Protein AF-A0A350CIM2-F1 (afdb_monomer_lite)

Structure (mmCIF, N/CA/C/O backbone):
data_AF-A0A350CIM2-F1
#
_entry.id   AF-A0A350CIM2-F1
#
loop_
_atom_site.group_PDB
_atom_site.id
_atom_site.type_symbol
_atom_site.label_atom_id
_atom_site.label_alt_id
_atom_site.label_comp_id
_atom_site.label_asym_id
_atom_site.label_entity_id
_atom_site.label_seq_id
_atom_site.pdbx_PDB_ins_code
_atom_site.Cartn_x
_atom_site.Cartn_y
_atom_site.Cartn_z
_atom_site.occupancy
_atom_site.B_iso_or_equiv
_atom_site.auth_seq_id
_atom_site.auth_comp_id
_atom_site.auth_asym_id
_atom_site.auth_atom_id
_atom_site.pdbx_PDB_model_num
ATOM 1 N N . ASN A 1 1 ? -3.243 11.860 -2.624 1.00 47.25 1 ASN A N 1
ATOM 2 C CA . ASN A 1 1 ? -4.183 10.920 -3.269 1.00 47.25 1 ASN A CA 1
ATOM 3 C C . ASN A 1 1 ? -3.840 9.522 -2.804 1.00 47.25 1 ASN A C 1
ATOM 5 O O . ASN A 1 1 ? -2.720 9.091 -3.043 1.00 47.25 1 ASN A O 1
ATOM 9 N N . ALA A 1 2 ? -4.733 8.877 -2.055 1.00 54.59 2 ALA A N 1
ATOM 10 C CA . ALA A 1 2 ? -4.557 7.484 -1.662 1.00 54.59 2 ALA A CA 1
ATOM 11 C C . ALA A 1 2 ? -4.937 6.586 -2.846 1.00 54.59 2 ALA A C 1
ATOM 13 O O . ALA A 1 2 ? -5.919 6.840 -3.541 1.00 54.59 2 ALA A O 1
ATOM 14 N N . GLU A 1 3 ? -4.138 5.560 -3.100 1.00 65.12 3 GLU A N 1
ATOM 15 C CA . GLU A 1 3 ? -4.350 4.636 -4.206 1.00 65.12 3 GLU A CA 1
ATOM 16 C C . GLU A 1 3 ? -4.912 3.325 -3.651 1.00 65.12 3 GLU A C 1
ATOM 18 O O . GLU A 1 3 ? -4.326 2.743 -2.738 1.00 65.12 3 GLU A O 1
ATOM 23 N N . ALA A 1 4 ? -6.065 2.868 -4.154 1.00 71.31 4 ALA A N 1
ATOM 24 C CA . ALA A 1 4 ? -6.573 1.556 -3.757 1.00 71.31 4 ALA A CA 1
ATOM 25 C C . ALA A 1 4 ? -5.831 0.457 -4.512 1.00 71.31 4 ALA A C 1
ATOM 27 O O . ALA A 1 4 ? -5.666 0.526 -5.732 1.00 71.31 4 ALA A O 1
ATOM 28 N N . VAL A 1 5 ? -5.454 -0.581 -3.773 1.00 82.38 5 VAL A N 1
ATOM 29 C CA . VAL A 1 5 ? -4.787 -1.766 -4.301 1.00 82.38 5 VAL A CA 1
ATOM 30 C C . VAL A 1 5 ? -5.610 -2.986 -3.924 1.00 82.38 5 VAL A C 1
ATOM 32 O O . VAL A 1 5 ? -5.948 -3.175 -2.759 1.00 82.38 5 VAL A O 1
ATOM 35 N N . THR A 1 6 ? -5.932 -3.823 -4.906 1.00 85.12 6 THR A N 1
ATOM 36 C CA . THR A 1 6 ? -6.565 -5.126 -4.673 1.00 85.12 6 THR A CA 1
ATOM 37 C C . THR A 1 6 ? -5.507 -6.214 -4.753 1.00 85.12 6 THR A C 1
ATOM 39 O O . THR A 1 6 ? -4.850 -6.356 -5.783 1.00 85.12 6 THR A O 1
ATOM 42 N N . GLY A 1 7 ? -5.343 -6.980 -3.675 1.00 88.19 7 GLY A N 1
ATOM 43 C CA . GLY A 1 7 ? -4.490 -8.166 -3.648 1.00 88.19 7 GLY A CA 1
ATOM 44 C C . GLY A 1 7 ? -5.285 -9.433 -3.953 1.00 88.19 7 GLY A C 1
ATOM 45 O O . GLY A 1 7 ? -6.367 -9.639 -3.409 1.00 88.19 7 GLY A O 1
ATOM 46 N N . THR A 1 8 ? -4.768 -10.298 -4.820 1.00 92.00 8 THR A N 1
ATOM 47 C CA . THR A 1 8 ? -5.390 -11.586 -5.150 1.00 92.00 8 THR A CA 1
ATOM 48 C C . THR A 1 8 ? -4.329 -12.665 -5.281 1.00 92.00 8 THR A C 1
ATOM 50 O O . THR A 1 8 ? -3.352 -12.497 -6.012 1.00 92.00 8 THR A O 1
ATOM 53 N N . TRP A 1 9 ? -4.543 -13.791 -4.606 1.00 92.44 9 TRP A N 1
ATOM 54 C CA . TRP A 1 9 ? -3.762 -15.000 -4.839 1.00 92.44 9 TRP A CA 1
ATOM 55 C C . TRP A 1 9 ? -4.205 -15.668 -6.142 1.00 92.44 9 TRP A C 1
ATOM 57 O O . TRP A 1 9 ? -5.395 -15.883 -6.367 1.00 92.44 9 TRP A O 1
ATOM 67 N N . GLN A 1 10 ? -3.247 -15.988 -7.005 1.00 94.06 10 GLN A N 1
ATOM 68 C CA . GLN A 1 10 ? -3.449 -16.763 -8.224 1.00 94.06 10 GLN A CA 1
ATOM 69 C C . GLN A 1 10 ? -2.625 -18.039 -8.133 1.00 94.06 10 GLN A C 1
ATOM 71 O O . GLN A 1 10 ? -1.406 -17.975 -8.012 1.00 94.06 10 GLN A O 1
ATOM 76 N N . PHE A 1 11 ? -3.293 -19.183 -8.225 1.00 92.44 11 PHE A N 1
ATOM 77 C CA . PHE A 1 11 ? -2.657 -20.494 -8.251 1.00 92.44 11 PHE A CA 1
ATOM 78 C C . PHE A 1 11 ? -2.866 -21.107 -9.634 1.00 92.44 11 PHE A C 1
ATOM 80 O O . PHE A 1 11 ? -3.984 -21.102 -10.154 1.00 92.44 11 PHE A O 1
ATOM 87 N N . ARG A 1 12 ? -1.784 -21.582 -10.241 1.00 87.19 12 ARG A N 1
ATOM 88 C CA . ARG A 1 12 ? -1.744 -22.302 -11.515 1.00 87.19 12 ARG A CA 1
ATOM 89 C C . ARG A 1 12 ? -0.987 -23.606 -11.301 1.00 87.19 12 ARG A C 1
ATOM 91 O O . ARG A 1 12 ? -0.252 -23.740 -10.328 1.00 87.19 12 ARG A O 1
ATOM 98 N N . ASP A 1 13 ? -1.106 -24.531 -12.247 1.00 83.69 13 ASP A N 1
ATOM 99 C CA . ASP A 1 13 ? -0.406 -25.820 -12.168 1.00 83.69 13 ASP A CA 1
ATOM 100 C C . ASP A 1 13 ? 1.123 -25.657 -12.087 1.00 83.69 13 ASP A C 1
ATOM 102 O O . ASP A 1 13 ? 1.810 -26.488 -11.501 1.00 83.69 13 ASP A O 1
ATOM 106 N N . SER A 1 14 ? 1.655 -24.572 -12.662 1.00 81.12 14 SER A N 1
ATOM 107 C CA . SER A 1 14 ? 3.091 -24.291 -12.744 1.00 81.12 14 SER A CA 1
ATOM 108 C C . SER A 1 14 ? 3.609 -23.278 -11.721 1.00 81.12 14 SER A C 1
ATOM 110 O O . SER A 1 14 ? 4.821 -23.193 -11.537 1.00 81.12 14 SER A O 1
ATOM 112 N N . ASP A 1 15 ? 2.744 -22.457 -11.113 1.00 86.75 15 ASP A N 1
ATOM 113 C CA . ASP A 1 15 ? 3.165 -21.427 -10.161 1.00 86.75 15 ASP A CA 1
ATOM 114 C C . ASP A 1 15 ? 2.052 -20.916 -9.230 1.00 86.75 15 ASP A C 1
ATOM 116 O O . ASP A 1 15 ? 0.854 -21.073 -9.459 1.00 86.75 15 ASP A O 1
ATOM 120 N N . ALA A 1 16 ? 2.478 -20.267 -8.146 1.00 91.44 16 ALA A N 1
ATOM 121 C CA . ALA A 1 16 ? 1.622 -19.492 -7.259 1.00 91.44 16 ALA A CA 1
ATOM 122 C C . ALA A 1 16 ? 2.093 -18.037 -7.263 1.00 91.44 16 ALA A C 1
ATOM 124 O O . ALA A 1 16 ? 3.291 -17.770 -7.180 1.00 91.44 16 ALA A O 1
ATOM 125 N N . ALA A 1 17 ? 1.167 -17.086 -7.338 1.00 93.50 17 ALA A N 1
ATOM 126 C CA . ALA A 1 17 ? 1.493 -15.669 -7.362 1.00 93.50 17 ALA A CA 1
ATOM 127 C C . ALA A 1 17 ? 0.551 -14.837 -6.489 1.00 93.50 17 ALA A C 1
ATOM 129 O O . ALA A 1 17 ? -0.662 -15.041 -6.491 1.00 93.50 17 ALA A O 1
ATOM 130 N N . LEU A 1 18 ? 1.108 -13.835 -5.812 1.00 92.00 18 LEU A N 1
ATOM 131 C CA . LEU A 1 18 ? 0.347 -12.716 -5.272 1.00 92.00 18 LEU A CA 1
ATOM 132 C C . LEU A 1 18 ? 0.307 -11.608 -6.328 1.00 92.00 18 LEU A C 1
ATOM 134 O O . LEU A 1 18 ? 1.346 -11.106 -6.761 1.00 92.00 18 LEU A O 1
ATOM 138 N N . VAL A 1 19 ? -0.897 -11.226 -6.746 1.00 93.31 19 VAL A N 1
ATOM 139 C CA . VAL A 1 19 ? -1.119 -10.164 -7.731 1.00 93.31 19 VAL A CA 1
ATOM 140 C C . VAL A 1 19 ? -1.750 -8.967 -7.044 1.00 93.31 19 VAL A C 1
ATOM 142 O O . VAL A 1 19 ? -2.847 -9.067 -6.500 1.00 93.31 19 VAL A O 1
ATOM 145 N N . LEU A 1 20 ? -1.064 -7.831 -7.093 1.00 91.19 20 LEU A N 1
ATOM 146 C CA . LEU A 1 20 ? -1.548 -6.546 -6.608 1.00 91.19 20 LEU A CA 1
ATOM 147 C C . LEU A 1 20 ? -1.971 -5.708 -7.811 1.00 91.19 20 LEU A C 1
ATOM 149 O O . LEU A 1 20 ? -1.135 -5.399 -8.658 1.00 91.19 20 LEU A O 1
ATOM 153 N N . LYS A 1 21 ? -3.252 -5.355 -7.904 1.00 91.19 21 LYS A N 1
ATOM 154 C CA . LYS A 1 21 ? -3.796 -4.494 -8.962 1.00 91.19 21 LYS A CA 1
ATOM 155 C C . LYS A 1 21 ? -4.128 -3.116 -8.418 1.00 91.19 21 LYS A C 1
ATOM 157 O O . LYS A 1 21 ? -4.787 -3.004 -7.386 1.00 91.19 21 LYS A O 1
ATOM 162 N N . PHE A 1 22 ? -3.697 -2.096 -9.141 1.00 87.19 22 PHE A N 1
ATOM 163 C CA . PHE A 1 22 ? -3.895 -0.690 -8.805 1.00 87.19 22 PHE A CA 1
ATOM 164 C C . PHE A 1 22 ? -5.111 -0.131 -9.558 1.00 87.19 22 PHE A C 1
ATOM 166 O O . PHE A 1 22 ? -5.612 -0.763 -10.496 1.00 87.19 22 PHE A O 1
ATOM 173 N N . ARG A 1 23 ? -5.631 1.030 -9.133 1.00 80.94 23 ARG A N 1
ATOM 174 C CA . ARG A 1 23 ? -6.817 1.640 -9.762 1.00 80.94 23 ARG A CA 1
ATOM 175 C C . ARG A 1 23 ? -6.560 1.924 -11.260 1.00 80.94 23 ARG A C 1
ATOM 177 O O . ARG A 1 23 ? -5.448 2.297 -11.638 1.00 80.94 23 ARG A O 1
ATOM 184 N N . PRO A 1 24 ? -7.576 1.793 -12.134 1.00 69.75 24 PRO A N 1
ATOM 185 C CA . PRO A 1 24 ? -7.456 2.205 -13.532 1.00 69.75 24 PRO A CA 1
ATOM 186 C C . PRO A 1 24 ? -6.993 3.666 -13.659 1.00 69.75 24 PRO A C 1
ATOM 188 O O . PRO A 1 24 ? -7.498 4.537 -12.954 1.00 69.75 24 PRO A O 1
ATOM 191 N N . GLY A 1 25 ? -6.040 3.933 -14.558 1.00 66.56 25 GLY A N 1
ATOM 192 C CA . GLY A 1 25 ? -5.442 5.263 -14.756 1.00 66.56 25 GLY A CA 1
ATOM 193 C C . GLY A 1 25 ? -4.169 5.526 -13.942 1.00 66.56 25 GLY A C 1
ATOM 194 O O . GLY A 1 25 ? -3.450 6.481 -14.234 1.00 66.56 25 GLY A O 1
ATOM 195 N N . SER A 1 26 ? -3.837 4.664 -12.979 1.00 77.00 26 SER A N 1
ATOM 196 C CA . SER A 1 26 ? -2.539 4.693 -12.307 1.00 77.00 26 SER A CA 1
ATOM 197 C C . SER A 1 26 ? -1.394 4.390 -13.269 1.00 77.00 26 SER A C 1
ATOM 199 O O . SER A 1 26 ? -1.540 3.594 -14.198 1.00 77.00 26 SER A O 1
ATOM 201 N N . ARG A 1 27 ? -0.229 5.011 -13.038 1.00 78.19 27 ARG A N 1
ATOM 202 C CA . ARG A 1 27 ? 0.987 4.784 -13.844 1.00 78.19 27 ARG A CA 1
ATOM 203 C C . ARG A 1 27 ? 1.472 3.335 -13.750 1.00 78.19 27 ARG A C 1
ATOM 205 O O . ARG A 1 27 ? 1.918 2.785 -14.754 1.00 78.19 27 ARG A O 1
ATOM 212 N N . LEU A 1 28 ? 1.357 2.742 -12.566 1.00 85.94 28 LEU A N 1
ATOM 213 C CA . LEU A 1 28 ? 1.553 1.321 -12.324 1.00 85.94 28 LEU A CA 1
ATOM 214 C C . LEU A 1 28 ? 0.181 0.653 -12.254 1.00 85.94 28 LEU A C 1
ATOM 216 O O . LEU A 1 28 ? -0.666 1.101 -11.491 1.00 85.94 28 LEU A O 1
ATOM 220 N N . GLN A 1 29 ? -0.042 -0.404 -13.030 1.00 90.25 29 GLN A N 1
ATOM 221 C CA . GLN A 1 29 ? -1.327 -1.113 -13.040 1.00 90.25 29 GLN A CA 1
ATOM 222 C C . GLN A 1 29 ? -1.270 -2.409 -12.233 1.00 90.25 29 GLN A C 1
ATOM 224 O O . GLN A 1 29 ? -2.290 -2.841 -11.690 1.00 90.25 29 GLN A O 1
ATOM 229 N N . GLN A 1 30 ? -0.095 -3.039 -12.137 1.00 93.12 30 GLN A N 1
ATOM 230 C CA . GLN A 1 30 ? 0.041 -4.330 -11.470 1.00 93.12 30 GLN A CA 1
ATOM 231 C C . GLN A 1 30 ? 1.441 -4.559 -10.895 1.00 93.12 30 GLN A C 1
ATOM 233 O O . GLN A 1 30 ? 2.437 -4.227 -11.533 1.00 93.12 30 GLN A O 1
ATOM 238 N N . ILE A 1 31 ? 1.503 -5.224 -9.739 1.00 93.00 31 ILE A N 1
ATOM 239 C CA . ILE A 1 31 ? 2.682 -5.955 -9.260 1.00 93.00 31 ILE A CA 1
ATOM 240 C C . ILE A 1 31 ? 2.309 -7.435 -9.216 1.00 93.00 31 ILE A C 1
ATOM 242 O O . ILE A 1 31 ? 1.305 -7.804 -8.606 1.00 93.00 31 ILE A O 1
ATOM 246 N N . ARG A 1 32 ? 3.109 -8.292 -9.844 1.00 94.25 32 ARG A N 1
ATOM 247 C CA . ARG A 1 32 ? 2.996 -9.748 -9.736 1.00 94.25 32 ARG A CA 1
ATOM 248 C C . ARG A 1 32 ? 4.226 -10.280 -9.015 1.00 94.25 32 ARG A C 1
ATOM 250 O O . ARG A 1 32 ? 5.337 -10.135 -9.512 1.00 94.25 32 ARG A O 1
ATOM 257 N N . ILE A 1 33 ? 4.011 -10.910 -7.864 1.00 92.19 33 ILE A N 1
ATOM 258 C CA . ILE A 1 33 ? 5.043 -11.603 -7.090 1.00 92.19 33 ILE A CA 1
ATOM 259 C C . ILE A 1 33 ? 4.784 -13.092 -7.249 1.00 92.19 33 ILE A C 1
ATOM 261 O O . ILE A 1 33 ? 3.784 -13.597 -6.746 1.00 92.19 33 ILE A O 1
ATOM 265 N N . THR A 1 34 ? 5.657 -13.782 -7.967 1.00 91.81 34 THR A N 1
ATOM 266 C CA . THR A 1 34 ? 5.506 -15.205 -8.271 1.00 91.81 34 THR A CA 1
ATOM 267 C C . THR A 1 34 ? 6.475 -16.010 -7.423 1.00 91.81 34 THR A C 1
ATOM 269 O O . THR A 1 34 ? 7.667 -15.697 -7.361 1.00 91.81 34 THR A O 1
ATOM 272 N N . ALA A 1 35 ? 5.953 -17.041 -6.765 1.00 86.69 35 ALA A N 1
ATOM 273 C CA . ALA A 1 35 ? 6.748 -18.009 -6.038 1.00 86.69 35 ALA A CA 1
ATOM 274 C C . ALA A 1 35 ? 7.720 -18.720 -6.988 1.00 86.69 35 ALA A C 1
ATOM 276 O O . ALA A 1 35 ? 7.433 -18.948 -8.168 1.00 86.69 35 ALA A O 1
ATOM 277 N N . ALA A 1 36 ? 8.881 -19.054 -6.443 1.00 78.44 36 ALA A N 1
ATOM 278 C CA . ALA A 1 36 ? 9.872 -19.878 -7.106 1.00 78.44 36 ALA A CA 1
ATOM 279 C C . ALA A 1 36 ? 9.319 -21.300 -7.293 1.00 78.44 36 ALA A C 1
ATOM 281 O O . ALA A 1 36 ? 8.676 -21.816 -6.375 1.00 78.44 36 ALA A O 1
ATOM 282 N N . ALA A 1 37 ? 9.585 -21.951 -8.430 1.00 76.06 37 ALA A N 1
ATOM 283 C CA . ALA A 1 37 ? 9.252 -23.371 -8.576 1.00 76.06 37 ALA A CA 1
ATOM 284 C C . ALA A 1 37 ? 10.176 -24.229 -7.696 1.00 76.06 37 ALA A C 1
ATOM 286 O O . ALA A 1 37 ? 9.765 -25.254 -7.154 1.00 76.06 37 ALA A O 1
ATOM 287 N N . MET A 1 38 ? 11.414 -23.764 -7.504 1.00 73.44 38 MET A N 1
ATOM 288 C CA . MET A 1 38 ? 12.397 -24.353 -6.600 1.00 73.44 38 MET A CA 1
ATOM 289 C C . MET A 1 38 ? 12.905 -23.314 -5.590 1.00 73.44 38 MET A C 1
ATOM 291 O O . MET A 1 38 ? 13.111 -22.161 -5.965 1.00 73.44 38 MET A O 1
ATOM 295 N N . PRO A 1 39 ? 13.212 -23.691 -4.332 1.00 68.62 39 PRO A N 1
ATOM 296 C CA . PRO A 1 39 ? 13.747 -22.760 -3.330 1.00 68.62 39 PRO A CA 1
ATOM 297 C C . PRO A 1 39 ? 15.004 -21.988 -3.771 1.00 68.62 39 PRO A C 1
ATOM 299 O O . PRO A 1 39 ? 15.251 -20.890 -3.281 1.00 68.62 39 PRO A O 1
ATOM 302 N N . SER A 1 40 ? 15.784 -22.543 -4.704 1.00 70.25 40 SER A N 1
ATOM 303 C CA . SER A 1 40 ? 17.004 -21.943 -5.255 1.00 70.25 40 SER A CA 1
ATOM 304 C C . SER A 1 40 ? 16.771 -20.796 -6.245 1.00 70.25 40 SER A C 1
ATOM 306 O O . SER A 1 40 ? 17.711 -20.060 -6.523 1.00 70.25 40 SER A O 1
ATOM 308 N N . GLU A 1 41 ? 15.567 -20.642 -6.804 1.00 71.62 41 GLU A N 1
ATOM 309 C CA . GLU A 1 41 ? 15.298 -19.678 -7.889 1.00 71.62 41 GLU A CA 1
ATOM 310 C C . GLU A 1 41 ? 14.846 -18.295 -7.390 1.00 71.62 41 GLU A C 1
ATOM 312 O O . GLU A 1 41 ? 14.840 -17.336 -8.158 1.00 71.62 41 GLU A O 1
ATOM 317 N N . GLY A 1 42 ? 14.501 -18.168 -6.104 1.00 76.75 42 GLY A N 1
ATOM 318 C CA . GLY A 1 42 ? 14.017 -16.913 -5.526 1.00 76.75 42 GLY A CA 1
ATOM 319 C C . GLY A 1 42 ? 12.671 -16.438 -6.101 1.00 76.75 42 GLY A C 1
ATOM 320 O O . GLY A 1 42 ? 12.077 -17.042 -6.992 1.00 76.75 42 GLY A O 1
ATOM 321 N N . LEU A 1 43 ? 12.137 -15.346 -5.549 1.00 84.56 43 LEU A N 1
ATOM 322 C CA . LEU A 1 43 ? 10.880 -14.770 -6.034 1.00 84.56 43 LEU A CA 1
ATOM 323 C C . LEU A 1 43 ? 11.083 -14.102 -7.400 1.00 84.56 43 LEU A C 1
ATOM 325 O O . LEU A 1 43 ? 12.040 -13.352 -7.586 1.00 84.56 43 LEU A O 1
ATOM 329 N N . ARG A 1 44 ? 10.130 -14.297 -8.319 1.00 88.06 44 ARG A N 1
ATOM 330 C CA . ARG A 1 44 ? 10.068 -13.555 -9.588 1.00 88.06 44 ARG A CA 1
ATOM 331 C C . ARG A 1 44 ? 9.097 -12.392 -9.452 1.00 88.06 44 ARG A C 1
ATOM 333 O O . ARG A 1 44 ? 7.929 -12.608 -9.120 1.00 88.06 44 ARG A O 1
ATOM 340 N N . LEU A 1 45 ? 9.562 -11.172 -9.705 1.00 92.31 45 LEU A N 1
ATOM 341 C CA . LEU A 1 45 ? 8.739 -9.970 -9.591 1.00 92.31 45 LEU A CA 1
ATOM 342 C C . LEU A 1 45 ? 8.594 -9.284 -10.945 1.00 92.31 45 LEU A C 1
ATOM 344 O O . LEU A 1 45 ? 9.580 -9.055 -11.640 1.00 92.31 45 LEU A O 1
ATOM 348 N N . ALA A 1 46 ? 7.358 -8.933 -11.290 1.00 93.94 46 ALA A N 1
ATOM 349 C CA . ALA A 1 46 ? 7.032 -8.200 -12.505 1.00 93.94 46 ALA A CA 1
ATOM 350 C C . ALA A 1 46 ? 6.121 -7.006 -12.198 1.00 93.94 46 ALA A C 1
ATOM 352 O O . ALA A 1 46 ? 5.161 -7.121 -11.426 1.00 93.94 46 ALA A O 1
ATOM 353 N N . LEU A 1 47 ? 6.419 -5.863 -12.813 1.00 93.69 47 LEU A N 1
ATOM 354 C CA . LEU A 1 47 ? 5.619 -4.641 -12.764 1.00 93.69 47 LEU A CA 1
ATOM 355 C C . LEU A 1 47 ? 4.973 -4.401 -14.126 1.00 93.69 47 LEU A C 1
ATOM 357 O O . LEU A 1 47 ? 5.672 -4.417 -15.134 1.00 93.69 47 LEU A O 1
ATOM 361 N N . GLN A 1 48 ? 3.676 -4.103 -14.152 1.00 92.69 48 GLN A N 1
ATOM 362 C CA . GLN A 1 48 ? 3.000 -3.627 -15.361 1.00 92.69 48 GLN A CA 1
ATOM 363 C C . GLN A 1 48 ? 2.886 -2.100 -15.317 1.00 92.69 48 GLN A C 1
ATOM 365 O O . GLN A 1 48 ? 2.237 -1.570 -14.411 1.00 92.69 48 GLN A O 1
ATOM 370 N N . GLU A 1 49 ? 3.488 -1.416 -16.296 1.00 89.50 49 GLU A N 1
ATOM 371 C CA . GLU A 1 49 ? 3.382 0.030 -16.535 1.00 89.50 49 GLU A CA 1
ATOM 372 C C . GLU A 1 49 ? 2.929 0.329 -17.978 1.00 89.50 49 GLU A C 1
ATOM 374 O O . GLU A 1 49 ? 3.724 0.326 -18.921 1.00 89.50 49 GLU A O 1
ATOM 379 N N . GLY A 1 50 ? 1.651 0.645 -18.165 1.00 86.75 50 GLY A N 1
ATOM 380 C CA . GLY A 1 50 ? 1.038 0.765 -19.484 1.00 86.75 50 GLY A CA 1
ATOM 381 C C . GLY A 1 50 ? 1.087 -0.582 -20.202 1.00 86.75 50 GLY A C 1
ATOM 382 O O . GLY A 1 50 ? 0.665 -1.595 -19.651 1.00 86.75 50 GLY A O 1
ATOM 383 N N . GLU A 1 51 ? 1.644 -0.604 -21.410 1.00 86.56 51 GLU A N 1
ATOM 384 C CA . GLU A 1 51 ? 1.871 -1.834 -22.186 1.00 86.56 51 GLU A CA 1
ATOM 385 C C . GLU A 1 51 ? 3.190 -2.540 -21.827 1.00 86.56 51 GLU A C 1
ATOM 387 O O . GLU A 1 51 ? 3.450 -3.641 -22.303 1.00 86.56 51 GLU A O 1
ATOM 392 N N . GLN A 1 52 ? 4.029 -1.933 -20.981 1.00 88.75 52 GLN A N 1
ATOM 393 C CA . GLN A 1 52 ? 5.343 -2.473 -20.639 1.00 88.75 52 GLN A CA 1
ATOM 394 C C . GLN A 1 52 ? 5.281 -3.349 -19.389 1.00 88.75 52 GLN A C 1
ATOM 396 O O . GLN A 1 52 ? 4.752 -2.933 -18.357 1.00 88.75 52 GLN A O 1
ATOM 401 N N . GLU A 1 53 ? 5.907 -4.521 -19.467 1.00 92.62 53 GLU A N 1
ATOM 402 C CA . GLU A 1 53 ? 6.217 -5.354 -18.308 1.00 92.62 53 GLU A CA 1
ATOM 403 C C . GLU A 1 53 ? 7.703 -5.200 -17.954 1.00 92.62 53 GLU A C 1
ATOM 405 O O . GLU A 1 53 ? 8.579 -5.343 -18.807 1.00 92.62 53 GLU A O 1
ATOM 410 N N . LEU A 1 54 ? 7.992 -4.877 -16.695 1.00 93.12 54 LEU A N 1
ATOM 411 C CA . LEU A 1 54 ? 9.348 -4.742 -16.168 1.00 93.12 54 LEU A CA 1
ATOM 412 C C . LEU A 1 54 ? 9.613 -5.889 -15.194 1.00 93.12 54 LEU A C 1
ATOM 414 O O . LEU A 1 54 ? 8.926 -6.005 -14.179 1.00 93.12 54 LEU A O 1
ATOM 418 N N . SER A 1 55 ? 10.617 -6.714 -15.487 1.00 93.50 55 SER A N 1
ATOM 419 C CA . SER A 1 55 ? 11.079 -7.771 -14.580 1.00 93.50 55 SER A CA 1
ATOM 420 C C . SER A 1 55 ? 12.088 -7.218 -13.579 1.00 93.50 55 SER A C 1
ATOM 422 O O . SER A 1 55 ? 12.989 -6.469 -13.959 1.00 93.50 55 SER A O 1
ATOM 424 N N . LEU A 1 56 ? 11.928 -7.580 -12.306 1.00 93.44 56 LEU A N 1
ATOM 425 C CA . LEU A 1 56 ? 12.824 -7.187 -11.225 1.00 93.44 56 LEU A CA 1
ATOM 426 C C . LEU A 1 56 ? 13.474 -8.427 -10.609 1.00 93.44 56 LEU A C 1
ATOM 428 O O . LEU A 1 56 ? 12.805 -9.429 -10.342 1.00 93.44 56 LEU A O 1
ATOM 432 N N . VAL A 1 57 ? 14.772 -8.324 -10.347 1.00 89.38 57 VAL A N 1
ATOM 433 C CA . VAL A 1 57 ? 15.601 -9.369 -9.741 1.00 89.38 57 VAL A CA 1
ATOM 434 C C . VAL A 1 57 ? 16.107 -8.919 -8.377 1.00 89.38 57 VAL A C 1
ATOM 436 O O . VAL A 1 57 ? 16.296 -7.727 -8.140 1.00 89.38 57 VAL A O 1
ATOM 439 N N . ALA A 1 58 ? 16.302 -9.862 -7.458 1.00 87.44 58 ALA A N 1
ATOM 440 C CA . ALA A 1 58 ? 16.819 -9.555 -6.128 1.00 87.44 58 ALA A CA 1
ATOM 441 C C . ALA A 1 58 ? 18.273 -9.055 -6.211 1.00 87.44 58 ALA A C 1
ATOM 443 O O . ALA A 1 58 ? 19.102 -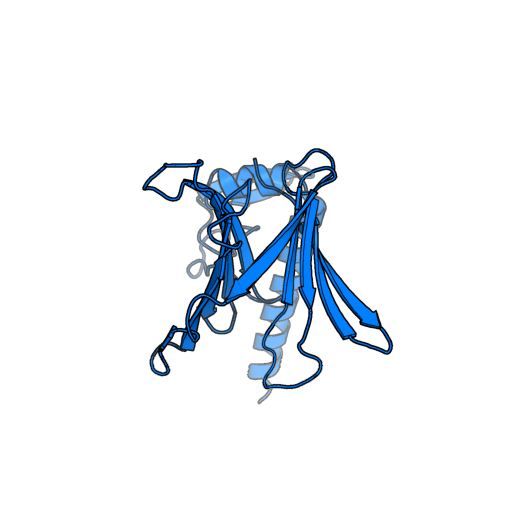9.686 -6.863 1.00 87.44 58 ALA A O 1
ATOM 444 N N . VAL A 1 59 ? 18.583 -7.945 -5.537 1.00 82.31 59 VAL A N 1
ATOM 445 C CA . VAL A 1 59 ? 19.904 -7.286 -5.624 1.00 82.31 59 VAL A CA 1
ATOM 446 C C . VAL A 1 59 ? 20.876 -7.756 -4.537 1.00 82.31 59 VAL A C 1
ATOM 448 O O . VAL A 1 59 ? 22.085 -7.656 -4.711 1.00 82.31 59 VAL A O 1
ATOM 451 N N . GLN A 1 60 ? 20.380 -8.312 -3.430 1.00 68.81 60 GLN A N 1
ATOM 452 C CA . GLN A 1 60 ? 21.162 -8.827 -2.297 1.00 68.81 60 GLN A CA 1
ATOM 453 C C . GLN A 1 60 ? 20.298 -9.804 -1.477 1.00 68.81 60 GLN A C 1
ATOM 455 O O . GLN A 1 60 ? 19.067 -9.763 -1.596 1.00 68.81 60 GLN A O 1
ATOM 460 N N . PRO A 1 61 ? 20.887 -10.690 -0.645 1.00 60.69 61 PRO A N 1
ATOM 461 C CA . PRO A 1 61 ? 20.089 -11.470 0.289 1.00 60.69 61 PRO A CA 1
ATOM 462 C C . PRO A 1 61 ? 19.354 -10.524 1.240 1.00 60.69 61 PRO A C 1
ATOM 464 O O . PRO A 1 61 ? 19.848 -9.449 1.574 1.00 60.69 61 PRO A O 1
ATOM 467 N N . ALA A 1 62 ? 18.167 -10.940 1.669 1.00 60.34 62 ALA A N 1
ATOM 468 C CA . ALA A 1 62 ? 17.364 -10.181 2.612 1.00 60.34 62 ALA A CA 1
ATOM 469 C C . ALA A 1 62 ? 18.194 -9.796 3.841 1.00 60.34 62 ALA A C 1
ATOM 471 O O . ALA A 1 62 ? 18.780 -10.673 4.483 1.00 60.34 62 ALA A O 1
ATOM 472 N N . HIS A 1 63 ? 18.221 -8.518 4.206 1.00 63.06 63 HIS A N 1
ATOM 473 C CA . HIS A 1 63 ? 18.753 -8.133 5.507 1.00 63.06 63 HIS A CA 1
ATOM 474 C C . HIS A 1 63 ? 17.691 -8.469 6.547 1.00 63.06 63 HIS A C 1
ATOM 476 O O . HIS A 1 63 ? 16.711 -7.741 6.683 1.00 63.06 63 HIS A O 1
ATOM 482 N N . ALA A 1 64 ? 17.853 -9.602 7.228 1.00 62.38 64 ALA A N 1
ATOM 483 C CA . ALA A 1 64 ? 17.019 -9.994 8.354 1.00 62.38 64 ALA A CA 1
ATOM 484 C C . ALA A 1 64 ? 17.755 -9.679 9.659 1.00 62.38 64 ALA A C 1
ATOM 486 O O . ALA A 1 64 ? 18.839 -10.205 9.910 1.00 62.38 64 ALA A O 1
ATOM 487 N N . ASP A 1 65 ? 17.154 -8.840 10.495 1.00 63.75 65 ASP A N 1
ATOM 488 C CA . ASP A 1 65 ? 17.583 -8.661 11.875 1.00 63.75 65 ASP A CA 1
ATOM 489 C C . ASP A 1 65 ? 16.706 -9.543 12.770 1.00 63.75 65 ASP A C 1
ATOM 491 O O . ASP A 1 65 ? 15.547 -9.233 13.062 1.00 63.75 65 ASP A O 1
ATOM 495 N N . ALA A 1 66 ? 17.271 -10.676 13.191 1.00 60.53 66 ALA A N 1
ATOM 496 C CA . ALA A 1 66 ? 16.583 -11.647 14.034 1.00 60.53 66 ALA A CA 1
ATOM 497 C C . ALA A 1 66 ? 16.172 -11.070 15.401 1.00 60.53 66 ALA A C 1
ATOM 499 O O . ALA A 1 66 ? 15.233 -11.584 16.003 1.00 60.53 66 ALA A O 1
ATOM 500 N N . ALA A 1 67 ? 16.824 -10.003 15.882 1.00 64.19 67 ALA A N 1
ATOM 501 C CA . ALA A 1 67 ? 16.472 -9.369 17.151 1.00 64.19 67 ALA A CA 1
ATOM 502 C C . ALA A 1 67 ? 15.214 -8.491 17.050 1.00 64.19 67 ALA A C 1
ATOM 504 O O . ALA A 1 67 ? 14.543 -8.269 18.055 1.00 64.19 67 ALA A O 1
ATOM 505 N N . THR A 1 68 ? 14.885 -7.987 15.855 1.00 66.56 68 THR A N 1
ATOM 506 C CA . THR A 1 68 ? 13.761 -7.056 15.652 1.00 66.56 68 THR A CA 1
ATOM 507 C C . THR A 1 68 ? 12.645 -7.619 14.775 1.00 66.56 68 THR A C 1
ATOM 509 O O . THR A 1 68 ? 11.668 -6.918 14.514 1.00 66.56 68 THR A O 1
ATOM 512 N N . GLU A 1 69 ? 12.781 -8.864 14.302 1.00 72.88 69 GLU A N 1
ATOM 513 C CA . GLU A 1 69 ? 11.927 -9.491 13.279 1.00 72.88 69 GLU A CA 1
ATOM 514 C C . GLU A 1 69 ? 11.803 -8.679 11.975 1.00 72.88 69 GLU A C 1
ATOM 516 O O . GLU A 1 69 ? 10.974 -8.991 11.110 1.00 72.88 69 GLU A O 1
ATOM 521 N N . ARG A 1 70 ? 12.626 -7.635 11.822 1.00 84.12 70 ARG A N 1
ATOM 522 C CA . ARG A 1 70 ? 12.630 -6.772 10.651 1.00 84.12 70 ARG A CA 1
ATOM 523 C C . ARG A 1 70 ? 13.392 -7.450 9.540 1.00 84.12 70 ARG A C 1
ATOM 525 O O . ARG A 1 70 ? 14.458 -8.026 9.748 1.00 84.12 70 ARG A O 1
ATOM 532 N N . ALA A 1 71 ? 12.835 -7.349 8.348 1.00 87.31 71 ALA A N 1
ATOM 533 C CA . ALA A 1 71 ? 13.470 -7.867 7.157 1.00 87.31 71 ALA A CA 1
ATOM 534 C C . ALA A 1 71 ? 13.260 -6.909 5.992 1.00 87.31 71 ALA A C 1
ATOM 536 O O . ALA A 1 71 ? 12.193 -6.304 5.866 1.00 87.31 71 ALA A O 1
ATOM 537 N N . GLU A 1 72 ? 14.276 -6.777 5.149 1.00 90.00 72 GLU A N 1
ATOM 538 C CA . GLU A 1 72 ? 14.244 -5.952 3.947 1.00 90.00 72 GLU A CA 1
ATOM 539 C C . GLU A 1 72 ? 14.716 -6.761 2.739 1.00 90.00 72 GLU A C 1
ATOM 541 O O . GLU A 1 72 ? 15.766 -7.399 2.781 1.00 90.00 72 GLU A O 1
ATOM 546 N N . TRP A 1 73 ? 13.936 -6.709 1.660 1.00 89.69 73 TRP A N 1
ATOM 547 C CA . TRP A 1 73 ? 14.261 -7.286 0.359 1.00 89.69 73 TRP A CA 1
ATOM 548 C C . TRP A 1 73 ? 14.231 -6.193 -0.702 1.00 89.69 73 TRP A C 1
ATOM 550 O O . TRP A 1 73 ? 13.257 -5.440 -0.786 1.00 89.69 73 TRP A O 1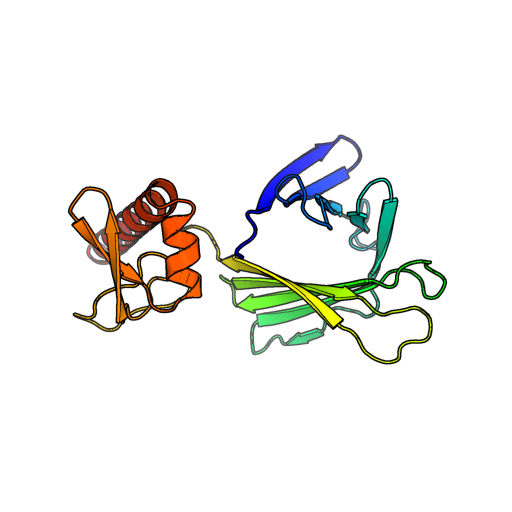
ATOM 560 N N . ILE A 1 74 ? 15.269 -6.135 -1.533 1.00 91.38 74 ILE A N 1
ATOM 561 C CA . ILE A 1 74 ? 15.400 -5.152 -2.610 1.00 91.38 74 ILE A CA 1
ATOM 562 C C . ILE A 1 74 ? 15.412 -5.884 -3.946 1.00 91.38 74 ILE A C 1
ATOM 564 O O . ILE A 1 74 ? 16.212 -6.799 -4.156 1.00 91.38 74 ILE A O 1
ATOM 568 N N . PHE A 1 75 ? 14.533 -5.451 -4.845 1.00 92.31 75 PHE A N 1
ATOM 569 C CA . PHE A 1 75 ? 14.439 -5.945 -6.210 1.00 92.31 75 PHE A CA 1
ATOM 570 C C . PHE A 1 75 ? 14.622 -4.791 -7.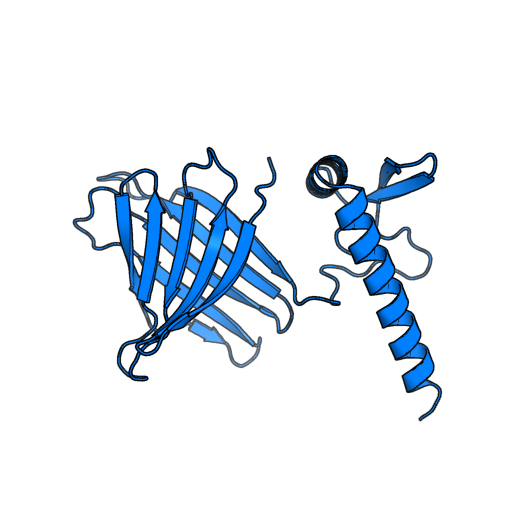189 1.00 92.31 75 PHE A C 1
ATOM 572 O O . PHE A 1 75 ? 14.007 -3.739 -7.010 1.00 92.31 75 PHE A O 1
ATOM 579 N N . GLU A 1 76 ? 15.419 -4.985 -8.234 1.00 93.50 76 GLU A N 1
ATOM 580 C CA . GLU A 1 76 ? 15.679 -3.965 -9.251 1.00 93.50 76 GLU A CA 1
ATOM 581 C C . GLU A 1 76 ? 15.529 -4.522 -10.662 1.00 93.50 76 GLU A C 1
ATOM 583 O O . GLU A 1 76 ? 15.729 -5.710 -10.911 1.00 93.50 76 GLU A O 1
ATOM 588 N N . THR A 1 77 ? 15.152 -3.655 -11.598 1.00 92.94 77 THR A N 1
ATOM 589 C CA . THR A 1 77 ? 15.307 -3.938 -13.032 1.00 92.94 77 THR A CA 1
ATOM 590 C C . THR A 1 77 ? 16.787 -4.070 -13.381 1.00 92.94 77 THR A C 1
ATOM 592 O O . THR A 1 77 ? 17.618 -3.465 -12.709 1.00 92.94 77 THR A O 1
ATOM 595 N N . ALA A 1 78 ? 17.110 -4.774 -14.468 1.00 87.75 78 ALA A N 1
ATOM 596 C CA . ALA A 1 78 ? 18.476 -4.830 -14.987 1.00 87.75 78 ALA A CA 1
ATOM 597 C C . ALA A 1 78 ? 19.070 -3.425 -15.224 1.00 87.75 78 ALA A C 1
ATOM 599 O O . ALA A 1 78 ? 18.341 -2.472 -15.518 1.00 87.75 78 ALA A O 1
ATOM 600 N N . ASP A 1 79 ? 20.394 -3.304 -15.106 1.00 82.94 79 ASP A N 1
ATOM 601 C CA . ASP A 1 79 ? 21.111 -2.026 -15.222 1.00 82.94 79 ASP A CA 1
ATOM 602 C C . ASP A 1 79 ? 20.925 -1.342 -16.586 1.00 82.94 79 ASP A C 1
ATOM 604 O O . ASP A 1 79 ? 20.982 -0.115 -16.681 1.00 82.94 79 ASP A O 1
ATOM 608 N N . ASP A 1 80 ? 20.676 -2.126 -17.635 1.00 80.44 80 ASP A N 1
ATOM 609 C CA . ASP A 1 80 ? 20.440 -1.681 -19.009 1.00 80.44 80 ASP A CA 1
ATOM 610 C C . ASP A 1 80 ? 18.955 -1.418 -19.327 1.00 80.44 80 ASP A C 1
ATOM 612 O O . ASP A 1 80 ? 18.607 -1.067 -20.459 1.00 80.44 80 ASP A O 1
ATOM 616 N N . ALA A 1 81 ? 18.058 -1.555 -18.345 1.00 81.81 81 ALA A N 1
ATOM 617 C CA . ALA A 1 81 ? 16.636 -1.338 -18.551 1.00 81.81 81 ALA A CA 1
ATOM 618 C C . ALA A 1 81 ? 16.333 0.120 -18.932 1.00 81.81 81 ALA A C 1
ATOM 620 O O . ALA A 1 81 ? 16.756 1.069 -18.272 1.00 81.81 81 ALA A O 1
ATOM 621 N N . VAL A 1 82 ? 15.472 0.296 -19.942 1.00 77.50 82 VAL A N 1
ATOM 622 C CA . VAL A 1 82 ? 14.970 1.610 -20.401 1.00 77.50 82 VAL A CA 1
ATOM 623 C C . VAL A 1 82 ? 14.356 2.429 -19.255 1.00 77.50 82 VAL A C 1
ATOM 625 O O . VAL A 1 82 ? 14.392 3.660 -19.263 1.00 77.50 82 VAL A O 1
ATOM 628 N N . LYS A 1 83 ? 13.784 1.747 -18.258 1.00 85.38 83 LYS A N 1
ATOM 629 C CA . LYS A 1 83 ? 13.255 2.339 -17.031 1.00 85.38 83 LYS A CA 1
ATOM 630 C C . LYS A 1 83 ? 13.853 1.627 -15.828 1.00 85.38 83 LYS A C 1
ATOM 632 O O . LYS A 1 83 ? 13.525 0.469 -15.585 1.00 85.38 83 LYS A O 1
ATOM 637 N N . SER A 1 84 ? 14.637 2.343 -15.029 1.00 92.44 84 SER A N 1
ATOM 638 C CA . SER A 1 84 ? 15.156 1.797 -13.780 1.00 92.44 84 SER A CA 1
ATOM 639 C C . SER A 1 84 ? 14.084 1.838 -12.690 1.00 92.44 84 SER A C 1
ATOM 641 O O . SER A 1 84 ? 13.500 2.896 -12.406 1.00 92.44 84 SER A O 1
ATOM 643 N N . ARG A 1 85 ? 13.813 0.684 -12.081 1.00 93.75 85 ARG A N 1
ATOM 644 C CA . ARG A 1 85 ? 12.895 0.530 -10.947 1.00 93.75 85 ARG A CA 1
ATOM 645 C C . ARG A 1 85 ? 13.579 -0.184 -9.804 1.00 93.75 85 ARG A C 1
ATOM 647 O O . ARG A 1 85 ? 14.332 -1.123 -10.039 1.00 93.75 85 ARG A O 1
ATOM 654 N N . ARG A 1 86 ? 13.235 0.230 -8.588 1.00 94.00 86 ARG A N 1
ATOM 655 C CA . ARG A 1 86 ? 13.582 -0.457 -7.351 1.00 94.00 86 ARG A CA 1
ATOM 656 C C . ARG A 1 86 ? 12.318 -0.670 -6.539 1.00 94.00 86 ARG A C 1
ATOM 658 O O . ARG A 1 86 ? 11.628 0.288 -6.208 1.00 94.00 86 ARG A O 1
ATOM 665 N N . LEU A 1 87 ? 12.025 -1.919 -6.211 1.00 93.81 87 LEU A N 1
ATOM 666 C CA . LEU A 1 87 ? 10.986 -2.279 -5.263 1.00 93.81 87 LEU A CA 1
ATOM 667 C C . LEU A 1 87 ? 11.649 -2.757 -3.976 1.00 93.81 87 LEU A C 1
ATOM 669 O O . LEU A 1 87 ? 12.353 -3.765 -3.975 1.00 93.81 87 LEU A O 1
ATOM 673 N N . THR A 1 88 ? 11.382 -2.056 -2.880 1.00 93.06 88 THR A N 1
ATOM 674 C CA . THR A 1 88 ? 11.818 -2.480 -1.552 1.00 93.06 88 THR A CA 1
ATOM 675 C C . THR A 1 88 ? 10.634 -3.015 -0.765 1.00 93.06 88 THR A C 1
ATOM 677 O O . THR A 1 88 ? 9.681 -2.281 -0.499 1.00 93.06 88 THR A O 1
ATOM 680 N N . VAL A 1 89 ? 10.692 -4.288 -0.381 1.00 90.88 89 VAL A N 1
ATOM 681 C CA . VAL A 1 89 ? 9.700 -4.946 0.473 1.00 90.88 89 VAL A CA 1
ATOM 682 C C . VAL A 1 89 ? 10.262 -5.024 1.885 1.00 90.88 89 VAL A C 1
ATOM 684 O O . VAL A 1 89 ? 11.366 -5.524 2.083 1.00 90.88 89 VAL A O 1
ATOM 687 N N . ARG A 1 90 ? 9.515 -4.533 2.873 1.00 91.31 90 ARG A N 1
ATOM 688 C CA . ARG A 1 90 ? 9.928 -4.517 4.278 1.00 91.31 90 ARG A CA 1
ATOM 689 C C . ARG A 1 90 ? 8.908 -5.220 5.148 1.00 91.31 90 ARG A C 1
ATOM 691 O O . ARG A 1 90 ? 7.722 -4.906 5.082 1.00 91.31 90 ARG A O 1
ATOM 698 N N . ARG A 1 91 ? 9.382 -6.089 6.034 1.00 90.81 91 ARG A N 1
ATOM 699 C CA . ARG A 1 91 ? 8.657 -6.493 7.237 1.00 90.81 91 ARG A CA 1
ATOM 700 C C . ARG A 1 91 ? 9.068 -5.545 8.360 1.00 90.81 91 ARG A C 1
ATOM 702 O O . ARG A 1 91 ? 10.233 -5.522 8.745 1.00 90.81 91 ARG A O 1
ATOM 709 N N . LEU A 1 92 ? 8.130 -4.740 8.856 1.00 89.75 92 LEU A N 1
ATOM 710 C CA . LEU A 1 92 ? 8.375 -3.785 9.946 1.00 89.75 92 LEU A CA 1
ATOM 711 C C . LEU A 1 92 ? 8.070 -4.384 11.325 1.00 89.75 92 LEU A C 1
ATOM 713 O O . LEU A 1 92 ? 8.681 -3.982 12.314 1.00 89.75 92 LEU A O 1
ATOM 717 N N . SER A 1 93 ? 7.118 -5.317 11.368 1.00 88.56 93 SER A N 1
ATOM 718 C CA . SER A 1 93 ? 6.745 -6.138 12.523 1.00 88.56 93 SER A CA 1
ATOM 719 C C . SER A 1 93 ? 6.057 -7.420 12.036 1.00 88.56 93 SER A C 1
ATOM 721 O O . SER A 1 93 ? 5.952 -7.670 10.833 1.00 88.56 93 SER A O 1
ATOM 723 N N . ASP A 1 94 ? 5.554 -8.255 12.939 1.00 87.25 94 ASP A N 1
ATOM 724 C CA . ASP A 1 94 ? 4.710 -9.396 12.584 1.00 87.25 94 ASP A CA 1
ATOM 725 C C . ASP A 1 94 ? 3.393 -8.981 11.892 1.00 87.25 94 ASP A C 1
ATOM 727 O O . ASP A 1 94 ? 2.941 -9.668 10.972 1.00 87.25 94 ASP A O 1
ATOM 731 N N . ILE A 1 95 ? 2.808 -7.842 12.271 1.00 87.62 95 ILE A N 1
ATOM 732 C CA . ILE A 1 95 ? 1.539 -7.346 11.719 1.00 87.62 95 ILE A CA 1
ATOM 733 C C . ILE A 1 95 ? 1.690 -6.372 10.545 1.00 87.62 95 ILE A C 1
ATOM 735 O O . ILE A 1 95 ? 0.678 -6.031 9.935 1.00 87.62 95 ILE A O 1
ATOM 739 N N . ARG A 1 96 ? 2.897 -5.879 10.227 1.00 89.62 96 ARG A N 1
ATOM 740 C CA . ARG A 1 96 ? 3.071 -4.759 9.285 1.00 89.62 96 ARG A CA 1
ATOM 741 C C . ARG A 1 96 ? 4.155 -5.002 8.245 1.00 89.62 96 ARG A C 1
ATOM 743 O O . ARG A 1 96 ? 5.323 -5.202 8.574 1.00 89.62 96 ARG A O 1
ATOM 750 N N . TRP A 1 97 ? 3.760 -4.842 6.987 1.00 91.06 97 TRP A N 1
ATOM 751 C CA . TRP A 1 97 ? 4.636 -4.869 5.823 1.00 91.06 97 TRP A CA 1
ATOM 752 C C . TRP A 1 97 ? 4.530 -3.568 5.025 1.00 91.06 97 TRP A C 1
ATOM 754 O O . TRP A 1 97 ? 3.476 -2.925 5.019 1.00 91.06 97 TRP A O 1
ATOM 764 N N . THR A 1 98 ? 5.602 -3.179 4.335 1.00 91.81 98 THR A N 1
ATOM 765 C CA . THR A 1 98 ? 5.561 -2.107 3.333 1.00 91.81 98 THR A CA 1
ATOM 766 C C . THR A 1 98 ? 6.234 -2.511 2.029 1.00 91.81 98 THR A C 1
ATOM 768 O O . THR A 1 98 ? 7.112 -3.370 1.995 1.00 91.81 98 THR A O 1
ATOM 771 N N . MET A 1 99 ? 5.781 -1.902 0.940 1.00 91.06 99 MET A N 1
ATOM 772 C CA . MET A 1 99 ? 6.326 -2.033 -0.403 1.00 91.06 99 MET A CA 1
ATOM 773 C C . MET A 1 99 ? 6.542 -0.631 -0.958 1.00 91.06 99 MET A C 1
ATOM 775 O O . MET A 1 99 ? 5.579 0.072 -1.262 1.00 91.06 99 MET A O 1
ATOM 779 N N . LEU A 1 100 ? 7.799 -0.219 -1.070 1.00 92.69 100 LEU A N 1
ATOM 780 C CA . LEU A 1 100 ? 8.199 1.074 -1.611 1.00 92.69 100 LEU A CA 1
ATOM 781 C C . LEU A 1 100 ? 8.675 0.885 -3.050 1.00 92.69 100 LEU A C 1
ATOM 783 O O . LEU A 1 100 ? 9.652 0.169 -3.268 1.00 92.69 100 LEU A O 1
ATOM 787 N N . LEU A 1 101 ? 8.010 1.534 -4.008 1.00 92.75 101 LEU A N 1
ATOM 788 C CA . LEU A 1 101 ? 8.484 1.598 -5.387 1.00 92.75 101 LEU A CA 1
ATOM 789 C C . LEU A 1 101 ? 9.202 2.924 -5.639 1.00 92.75 101 LEU A C 1
ATOM 791 O O . LEU A 1 101 ? 8.670 4.009 -5.383 1.00 92.75 101 LEU A O 1
ATOM 795 N N . GLU A 1 102 ? 10.399 2.821 -6.194 1.00 94.38 102 GLU A N 1
ATOM 796 C CA . GLU A 1 102 ? 11.260 3.931 -6.568 1.00 94.38 102 GLU A CA 1
ATOM 797 C C . GLU A 1 102 ? 11.635 3.836 -8.048 1.00 94.38 102 GLU A C 1
ATOM 799 O O . GLU A 1 102 ? 11.709 2.753 -8.637 1.00 94.38 102 GLU A O 1
ATOM 804 N N . GLU A 1 103 ? 11.898 4.987 -8.656 1.00 93.62 103 GLU A N 1
ATOM 805 C CA . GLU A 1 103 ? 12.439 5.081 -10.006 1.00 93.62 103 GLU A CA 1
ATOM 806 C C . GLU A 1 103 ? 13.723 5.892 -10.043 1.00 93.62 103 GLU A C 1
ATOM 808 O O . GLU A 1 103 ? 13.907 6.830 -9.270 1.00 93.62 103 GLU A O 1
ATOM 813 N N . ARG A 1 104 ? 14.583 5.559 -10.999 1.00 91.38 104 ARG A N 1
ATOM 814 C CA . ARG A 1 104 ? 15.786 6.323 -11.316 1.00 91.38 104 ARG A CA 1
ATOM 815 C C . ARG A 1 104 ? 15.755 6.677 -12.797 1.00 91.38 104 ARG A C 1
ATOM 817 O O . ARG A 1 104 ? 15.394 5.848 -13.632 1.00 91.38 104 ARG A O 1
ATOM 824 N N . ALA A 1 105 ? 16.053 7.933 -13.117 1.00 81.50 105 ALA A N 1
ATOM 825 C CA . ALA A 1 105 ? 16.173 8.366 -14.506 1.00 81.50 105 ALA A CA 1
ATOM 826 C C . ALA A 1 105 ? 17.440 7.768 -15.134 1.00 81.50 105 ALA A C 1
ATOM 828 O O . ALA A 1 105 ? 18.424 7.533 -14.431 1.00 81.50 105 ALA A O 1
ATOM 829 N N . ALA A 1 106 ? 17.441 7.568 -16.453 1.00 73.50 106 ALA A N 1
ATOM 830 C CA . ALA A 1 106 ? 18.643 7.151 -17.170 1.00 73.50 106 ALA A CA 1
ATOM 831 C C . ALA A 1 106 ? 19.779 8.165 -16.928 1.00 73.50 106 ALA A C 1
ATOM 833 O O . ALA A 1 106 ? 19.596 9.364 -17.135 1.00 73.50 106 ALA A O 1
ATOM 834 N N . GLY A 1 107 ? 20.926 7.692 -16.431 1.00 70.75 107 GLY A N 1
ATOM 835 C CA . GLY A 1 107 ? 22.062 8.542 -16.049 1.00 70.75 107 GLY A CA 1
ATOM 836 C C . GLY A 1 107 ? 21.886 9.334 -14.743 1.00 70.75 107 GLY A C 1
ATOM 837 O O . GLY A 1 107 ? 22.793 10.063 -14.351 1.00 70.75 107 GLY A O 1
ATOM 838 N N . GLY A 1 108 ? 20.749 9.198 -14.053 1.00 76.06 108 GLY A N 1
ATOM 839 C CA . GLY A 1 108 ? 20.523 9.784 -12.734 1.00 76.06 108 GLY A CA 1
ATOM 840 C C . GLY A 1 108 ? 21.223 8.995 -11.624 1.00 76.06 108 GLY A C 1
ATOM 841 O O . GLY A 1 108 ? 21.301 7.763 -11.675 1.00 76.06 108 GLY A O 1
ATOM 842 N N . ALA A 1 109 ? 21.711 9.708 -10.608 1.00 77.00 109 ALA A N 1
ATOM 843 C CA . ALA A 1 109 ? 22.336 9.103 -9.431 1.00 77.00 109 ALA A CA 1
ATOM 844 C C . ALA A 1 109 ? 21.306 8.663 -8.372 1.00 77.00 109 ALA A C 1
ATOM 846 O O . ALA A 1 109 ? 21.502 7.639 -7.722 1.00 77.00 109 ALA A O 1
ATOM 847 N N . ASP A 1 110 ? 20.188 9.387 -8.249 1.00 88.50 110 ASP A N 1
ATOM 848 C CA . ASP A 1 110 ? 19.275 9.245 -7.113 1.00 88.50 110 ASP A CA 1
ATOM 849 C C . ASP A 1 110 ? 17.988 8.484 -7.446 1.00 88.50 110 ASP A C 1
ATOM 851 O O . ASP A 1 110 ? 17.405 8.616 -8.528 1.00 88.50 110 ASP A O 1
ATOM 855 N N . TRP A 1 111 ? 17.510 7.722 -6.461 1.00 92.62 111 TRP A N 1
ATOM 856 C CA . TRP A 1 111 ? 16.205 7.071 -6.488 1.00 92.62 111 TRP A CA 1
ATOM 857 C C . TRP A 1 111 ? 15.115 8.038 -6.031 1.00 92.62 111 TRP A C 1
ATOM 859 O O . TRP A 1 111 ? 15.173 8.612 -4.943 1.00 92.62 111 TRP A O 1
ATOM 869 N N . ARG A 1 112 ? 14.081 8.200 -6.856 1.00 92.19 112 ARG A N 1
ATOM 870 C CA . ARG A 1 112 ? 12.884 8.975 -6.540 1.00 92.19 112 ARG A CA 1
ATOM 871 C C . ARG A 1 112 ? 11.758 8.045 -6.112 1.00 92.19 112 ARG A C 1
ATOM 873 O O . ARG A 1 112 ? 11.362 7.162 -6.870 1.00 92.19 112 ARG A O 1
ATOM 880 N N . ARG A 1 113 ? 11.173 8.302 -4.941 1.00 92.69 113 ARG A N 1
ATOM 881 C CA . ARG A 1 113 ? 9.978 7.590 -4.465 1.00 92.69 113 ARG A CA 1
ATOM 882 C C . ARG A 1 113 ? 8.791 7.853 -5.383 1.00 92.69 113 ARG A C 1
ATOM 884 O O . ARG A 1 113 ? 8.418 9.005 -5.593 1.00 92.69 113 ARG A O 1
ATOM 891 N N . MET A 1 114 ? 8.203 6.779 -5.904 1.00 88.50 114 MET A N 1
ATOM 892 C CA . MET A 1 114 ? 6.954 6.836 -6.657 1.00 88.50 114 MET A CA 1
ATOM 893 C C . MET A 1 114 ? 5.769 6.735 -5.699 1.00 88.50 114 MET A C 1
ATOM 895 O O . MET A 1 114 ? 4.946 7.643 -5.642 1.00 88.50 114 MET A O 1
ATOM 899 N N . PHE A 1 115 ? 5.709 5.653 -4.920 1.00 85.00 115 PHE A N 1
ATOM 900 C CA . PHE A 1 115 ? 4.687 5.430 -3.899 1.00 85.00 115 PHE A CA 1
ATOM 901 C C . PHE A 1 115 ? 5.150 4.371 -2.893 1.00 85.00 115 PHE A C 1
ATOM 903 O O . PHE A 1 115 ? 6.055 3.582 -3.171 1.00 85.00 115 PHE A O 1
ATOM 910 N N . GLU A 1 116 ? 4.479 4.317 -1.744 1.00 88.12 116 GLU A N 1
ATOM 911 C CA . GLU A 1 116 ? 4.632 3.244 -0.765 1.00 88.12 116 GLU A CA 1
ATOM 912 C C . GLU A 1 116 ? 3.263 2.649 -0.429 1.00 88.12 116 GLU A C 1
ATOM 914 O O . GLU A 1 116 ? 2.329 3.367 -0.071 1.00 88.12 116 GLU A O 1
ATOM 919 N N . VAL A 1 117 ? 3.152 1.328 -0.536 1.00 85.06 117 VAL A N 1
ATOM 920 C CA . VAL A 1 117 ? 1.991 0.572 -0.070 1.00 85.06 117 VAL A CA 1
ATOM 921 C C . VAL A 1 117 ? 2.327 -0.001 1.289 1.00 85.06 117 VAL A C 1
ATOM 923 O O . VAL A 1 117 ? 3.337 -0.677 1.457 1.00 85.06 117 VAL A O 1
ATOM 926 N N . GLY A 1 118 ? 1.463 0.239 2.265 1.00 86.69 118 GLY A N 1
ATOM 927 C CA . GLY A 1 118 ? 1.608 -0.344 3.584 1.00 86.69 118 GLY A CA 1
ATOM 928 C C . GLY A 1 118 ? 0.469 -1.300 3.901 1.00 86.69 118 GLY A C 1
ATOM 929 O O . GLY A 1 118 ? -0.688 -0.885 3.942 1.00 86.69 118 GLY A O 1
ATOM 930 N N . MET A 1 119 ? 0.805 -2.546 4.218 1.00 85.44 119 MET A N 1
ATOM 931 C CA . MET A 1 119 ? -0.132 -3.633 4.499 1.00 85.44 119 MET A CA 1
ATOM 932 C C . MET A 1 119 ? -0.101 -3.992 5.983 1.00 85.44 119 MET A C 1
ATOM 934 O O . MET A 1 119 ? 0.941 -4.381 6.510 1.00 85.44 119 MET A O 1
ATOM 938 N N . THR A 1 120 ? -1.236 -3.851 6.663 1.00 86.38 120 THR A N 1
ATOM 939 C CA . THR A 1 120 ? -1.417 -4.336 8.038 1.00 86.38 120 THR A CA 1
ATOM 940 C C . THR A 1 120 ? -2.223 -5.628 7.998 1.00 86.38 120 THR A C 1
ATOM 942 O O . THR A 1 120 ? -3.142 -5.738 7.186 1.00 86.38 120 THR A O 1
ATOM 945 N N . ARG A 1 121 ? -1.868 -6.603 8.841 1.00 85.00 121 ARG A N 1
ATOM 946 C CA . ARG A 1 121 ? -2.620 -7.851 9.001 1.00 85.00 121 ARG A CA 1
ATOM 947 C C . ARG A 1 121 ? -4.084 -7.530 9.309 1.00 85.00 121 ARG A C 1
ATOM 949 O O . ARG A 1 121 ? -4.365 -6.661 10.130 1.00 85.00 121 ARG A O 1
ATOM 956 N N . ASP A 1 122 ? -4.996 -8.232 8.646 1.00 79.00 122 ASP A N 1
ATOM 957 C CA . ASP A 1 122 ? -6.427 -8.057 8.886 1.00 79.00 122 ASP A CA 1
ATOM 958 C C . ASP A 1 122 ? -6.781 -8.339 10.356 1.00 79.00 122 ASP A C 1
ATOM 960 O O . ASP A 1 122 ? -6.193 -9.219 10.989 1.00 79.00 122 ASP A O 1
ATOM 964 N N . GLY A 1 123 ? -7.702 -7.549 10.906 1.00 79.06 123 GLY A N 1
ATOM 965 C CA . GLY A 1 123 ? -8.053 -7.557 12.331 1.00 79.06 123 GLY A CA 1
ATOM 966 C C . GLY A 1 123 ? -7.066 -6.843 13.268 1.00 79.06 123 GLY A C 1
ATOM 967 O O . GLY A 1 123 ? -7.419 -6.565 14.413 1.00 79.06 123 GLY A O 1
ATOM 968 N N . GLU A 1 124 ? -5.862 -6.487 12.808 1.00 83.38 124 GLU A N 1
ATOM 969 C CA . GLU A 1 124 ? -4.866 -5.783 13.624 1.00 83.38 124 GLU A CA 1
ATOM 970 C C . GLU A 1 124 ? -4.896 -4.267 13.404 1.00 83.38 124 GLU A C 1
ATOM 972 O O . GLU A 1 124 ? -5.234 -3.757 12.332 1.00 83.38 124 GLU A O 1
ATOM 977 N N . ARG A 1 125 ? -4.523 -3.512 14.443 1.00 82.69 125 ARG A N 1
ATOM 978 C CA . ARG A 1 125 ? -4.515 -2.044 14.399 1.00 82.69 125 ARG A CA 1
ATOM 979 C C . ARG A 1 125 ? -3.119 -1.514 14.123 1.00 82.69 125 ARG A C 1
ATOM 981 O O . ARG A 1 125 ? -2.143 -1.949 14.722 1.00 82.69 125 ARG A O 1
ATOM 988 N N . LEU A 1 126 ? -3.039 -0.515 13.245 1.00 84.44 126 LEU A N 1
ATOM 989 C CA . LEU A 1 126 ? -1.775 0.162 12.947 1.00 84.44 126 LEU A CA 1
ATOM 990 C C . LEU A 1 126 ? -1.283 0.999 14.137 1.00 84.44 126 LEU A C 1
ATOM 992 O O . LEU A 1 126 ? -0.082 1.159 14.330 1.00 84.44 126 LEU A O 1
ATOM 996 N N . ALA A 1 127 ? -2.210 1.555 14.911 1.00 84.12 127 ALA A N 1
ATOM 997 C CA . ALA A 1 127 ? -1.932 2.316 16.115 1.00 84.12 127 ALA A CA 1
ATOM 998 C C . ALA A 1 127 ? -3.017 2.052 17.164 1.00 84.12 127 ALA A C 1
ATOM 1000 O O . ALA A 1 127 ? -4.134 1.648 16.841 1.00 84.12 127 ALA A O 1
ATOM 1001 N N . VAL A 1 128 ? -2.698 2.315 18.428 1.00 84.19 128 VAL A N 1
ATOM 1002 C CA . VAL A 1 128 ? -3.623 2.140 19.551 1.00 84.19 128 VAL A CA 1
ATOM 1003 C C . VAL A 1 128 ? -3.754 3.478 20.269 1.00 84.19 128 VAL A C 1
ATOM 1005 O O . VAL A 1 128 ? -2.754 4.070 20.669 1.00 84.19 128 VAL A O 1
ATOM 1008 N N . ALA A 1 129 ? -4.978 3.993 20.368 1.00 85.94 129 ALA A N 1
ATOM 1009 C CA . ALA A 1 129 ? -5.277 5.153 21.201 1.00 85.94 129 ALA A CA 1
ATOM 1010 C C . ALA A 1 129 ? -5.220 4.779 22.690 1.00 85.94 129 ALA A C 1
ATOM 1012 O O . ALA A 1 129 ? -5.493 3.634 23.058 1.00 85.94 129 ALA A O 1
ATOM 1013 N N . GLY A 1 130 ? -4.915 5.754 23.543 1.00 84.69 130 GLY A N 1
ATOM 101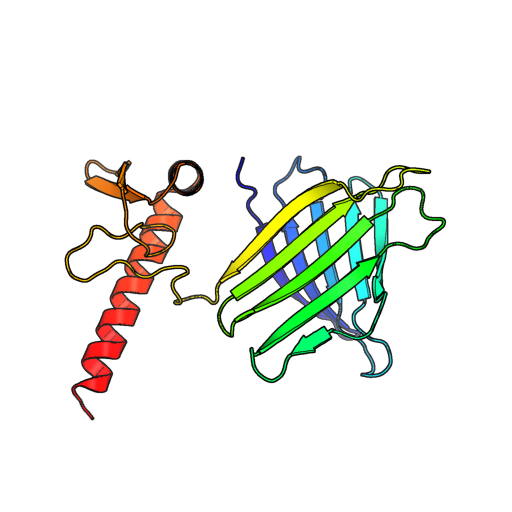4 C CA . GLY A 1 130 ? -4.982 5.587 24.990 1.00 84.69 130 GLY A CA 1
ATOM 1015 C C . GLY A 1 130 ? -6.406 5.314 25.488 1.00 84.69 130 GLY A C 1
ATOM 1016 O O . GLY A 1 130 ? -7.401 5.539 24.793 1.00 84.69 130 GLY A O 1
ATOM 1017 N N . VAL A 1 131 ? -6.513 4.833 26.728 1.00 83.31 131 VAL A N 1
ATOM 1018 C CA . VAL A 1 131 ? -7.807 4.592 27.383 1.00 83.31 131 VAL A CA 1
ATOM 1019 C C . VAL A 1 131 ? -8.600 5.900 27.462 1.00 83.31 131 VAL A C 1
ATOM 1021 O O . VAL A 1 131 ? -8.083 6.923 27.903 1.00 83.31 131 VAL A O 1
ATOM 1024 N N . GLY A 1 132 ? -9.861 5.868 27.024 1.00 84.31 132 GLY A N 1
ATOM 1025 C CA . GLY A 1 132 ? -10.745 7.039 27.001 1.00 84.31 132 GLY A CA 1
ATOM 1026 C C . GLY A 1 132 ? -10.488 8.022 25.851 1.00 84.31 132 GLY A C 1
ATOM 1027 O O . GLY A 1 132 ? -11.237 8.986 25.698 1.00 84.31 132 GLY A O 1
ATOM 1028 N N . GLU A 1 133 ? -9.476 7.788 25.012 1.00 90.44 133 GLU A N 1
ATOM 1029 C CA . GLU A 1 133 ? -9.218 8.630 23.849 1.00 90.44 133 GLU A CA 1
ATOM 1030 C C . GLU A 1 133 ? -10.138 8.286 22.673 1.00 90.44 133 GLU A C 1
ATOM 1032 O O . GLU A 1 133 ? -10.521 7.137 22.436 1.00 90.44 133 GLU A O 1
ATOM 1037 N N . LYS A 1 134 ? -10.447 9.306 21.869 1.00 93.12 134 LYS A N 1
ATOM 1038 C CA . LYS A 1 134 ? -11.122 9.126 20.583 1.00 93.12 134 LYS A CA 1
ATOM 1039 C C . LYS A 1 134 ? -10.214 8.305 19.673 1.00 93.12 134 LYS A C 1
ATOM 1041 O O . LYS A 1 134 ? -9.065 8.681 19.455 1.00 93.12 134 LYS A O 1
ATOM 1046 N N . LYS A 1 135 ? -10.726 7.207 19.124 1.00 94.12 135 LYS A N 1
ATOM 1047 C CA . LYS A 1 135 ? -9.976 6.332 18.214 1.00 94.12 135 LYS A CA 1
ATOM 1048 C C . LYS A 1 135 ? -10.121 6.810 16.769 1.00 94.12 135 LYS A C 1
ATOM 1050 O O . LYS A 1 135 ? -11.210 7.167 16.328 1.00 94.12 135 LYS A O 1
ATOM 1055 N N . CYS A 1 136 ? -9.017 6.794 16.033 1.00 95.69 136 CYS A N 1
ATOM 1056 C CA . CYS A 1 136 ? -8.986 6.949 14.590 1.00 95.69 136 CYS A CA 1
ATOM 1057 C C . CYS A 1 136 ? -9.665 5.734 13.956 1.00 95.69 136 CYS A C 1
ATOM 1059 O O . CYS A 1 136 ? -9.193 4.614 14.143 1.00 95.69 136 CYS A O 1
ATOM 1061 N N . VAL A 1 137 ? -10.730 5.939 13.184 1.00 94.94 137 VAL A N 1
ATOM 1062 C CA . VAL A 1 137 ? -11.467 4.832 12.549 1.00 94.94 137 VAL A CA 1
ATOM 1063 C C . VAL A 1 137 ? -10.664 4.110 11.463 1.00 94.94 137 VAL A C 1
ATOM 1065 O O . VAL A 1 137 ? -10.973 2.974 11.132 1.00 94.94 137 VAL A O 1
ATOM 1068 N N . VAL A 1 138 ? -9.606 4.741 10.942 1.00 91.81 138 VAL A N 1
ATOM 1069 C CA . VAL A 1 138 ? -8.729 4.162 9.910 1.00 91.81 138 VAL A CA 1
ATOM 1070 C C . VAL A 1 138 ? -7.593 3.342 10.525 1.00 91.81 138 VAL A C 1
ATOM 1072 O O . VAL A 1 138 ? -7.275 2.261 10.043 1.00 91.81 138 VAL A O 1
ATOM 1075 N N . THR A 1 139 ? -6.947 3.853 11.578 1.00 91.31 139 THR A N 1
ATOM 1076 C CA . THR A 1 139 ? -5.691 3.275 12.097 1.00 91.31 139 THR A CA 1
ATOM 1077 C C . THR A 1 139 ? -5.789 2.722 13.512 1.00 91.31 139 THR A C 1
ATOM 1079 O O . THR A 1 139 ? -4.907 1.970 13.913 1.00 91.31 139 THR A O 1
ATOM 1082 N N . GLY A 1 140 ? -6.817 3.101 14.278 1.00 90.88 140 GLY A N 1
ATOM 1083 C CA . GLY A 1 140 ? -6.970 2.779 15.699 1.00 90.88 140 GLY A CA 1
ATOM 1084 C C . GLY A 1 140 ? -6.226 3.709 16.667 1.00 90.88 140 GLY A C 1
ATOM 1085 O O . GLY A 1 140 ? -6.474 3.642 17.871 1.00 90.88 140 GLY A O 1
ATOM 1086 N N . GLY A 1 141 ? -5.350 4.591 16.165 1.00 92.44 141 GLY A N 1
ATOM 1087 C CA . GLY A 1 141 ? -4.580 5.548 16.974 1.00 92.44 141 GLY A CA 1
ATOM 1088 C C . GLY A 1 141 ? -5.418 6.708 17.516 1.00 92.44 141 GLY A C 1
ATOM 1089 O O . GLY A 1 141 ? -6.625 6.762 17.304 1.00 92.44 141 GLY A O 1
ATOM 1090 N N . ARG A 1 142 ? -4.789 7.679 18.184 1.00 95.69 142 ARG A N 1
ATOM 1091 C CA . ARG A 1 142 ? -5.489 8.858 18.721 1.00 95.69 142 ARG A CA 1
ATOM 1092 C C . ARG A 1 142 ? -6.088 9.717 17.600 1.00 95.69 142 ARG A C 1
ATOM 1094 O O . ARG A 1 142 ? -5.371 10.289 16.781 1.00 95.69 142 ARG A O 1
ATOM 1101 N N . GLY A 1 143 ? -7.412 9.802 17.568 1.00 95.94 143 GLY A N 1
ATOM 1102 C CA . GLY A 1 143 ? -8.187 10.623 16.647 1.00 95.94 143 GLY A CA 1
ATOM 1103 C C . GLY A 1 143 ? -8.234 12.079 17.105 1.00 95.94 143 GLY A C 1
ATOM 1104 O O . GLY A 1 143 ? -8.607 12.375 18.239 1.00 95.94 143 GLY A O 1
ATOM 1105 N N . THR A 1 144 ? -7.864 12.995 16.216 1.00 96.44 144 THR A N 1
ATOM 1106 C CA . THR A 1 144 ? -7.756 14.440 16.490 1.00 96.44 144 THR A CA 1
ATOM 1107 C C . THR A 1 144 ? -8.601 15.284 15.541 1.00 96.44 144 THR A C 1
ATOM 1109 O O . THR A 1 144 ? -8.910 16.431 15.849 1.00 96.44 144 THR A O 1
ATOM 1112 N N . ILE A 1 145 ? -9.018 14.714 14.412 1.00 97.19 145 ILE A N 1
ATOM 1113 C CA . ILE A 1 145 ? -9.786 15.374 13.359 1.00 97.19 145 ILE A CA 1
ATOM 1114 C C . ILE A 1 145 ? -11.170 14.733 13.307 1.00 97.19 145 ILE A C 1
ATOM 1116 O O . ILE A 1 145 ? -11.271 13.512 13.210 1.00 97.19 145 ILE A O 1
ATOM 1120 N N . ALA A 1 146 ? -12.229 15.540 13.372 1.00 97.44 146 ALA A N 1
ATOM 1121 C CA . ALA A 1 146 ? -13.600 15.063 13.220 1.00 97.44 146 ALA A CA 1
ATOM 1122 C C . ALA A 1 146 ? -13.965 14.906 11.735 1.00 97.44 146 ALA A C 1
ATOM 1124 O O . ALA A 1 146 ? -13.678 15.793 10.932 1.00 97.44 146 ALA A O 1
ATOM 1125 N N . VAL A 1 147 ? -14.636 13.808 11.395 1.00 97.56 147 VAL A N 1
ATOM 1126 C CA . VAL A 1 147 ? -15.237 13.547 10.078 1.00 97.56 147 VAL A CA 1
ATOM 1127 C C . VAL A 1 147 ? -16.701 13.148 10.262 1.00 97.56 147 VAL A C 1
ATOM 1129 O O . VAL A 1 147 ? -17.088 12.706 11.345 1.00 97.56 147 VAL A O 1
ATOM 1132 N N . GLN A 1 148 ? -17.535 13.335 9.242 1.00 97.06 148 GLN A N 1
ATOM 1133 C CA . GLN A 1 148 ? -18.975 13.065 9.321 1.00 97.06 148 GLN A CA 1
ATOM 1134 C C . GLN A 1 148 ? -19.375 12.006 8.301 1.00 97.06 148 GLN A C 1
ATOM 1136 O O . GLN A 1 148 ? -18.966 12.072 7.145 1.00 97.06 148 GLN A O 1
ATOM 1141 N N . HIS A 1 149 ? -20.207 11.056 8.718 1.00 97.12 149 HIS A N 1
ATOM 1142 C CA . HIS A 1 149 ? -20.862 10.113 7.816 1.00 97.12 149 HIS A CA 1
ATOM 1143 C C . HIS A 1 149 ? -22.188 9.656 8.423 1.00 97.12 149 HIS A C 1
ATOM 1145 O O . HIS A 1 149 ? -22.242 9.361 9.616 1.00 97.12 149 HIS A O 1
ATOM 1151 N N . GLU A 1 150 ? -23.256 9.639 7.620 1.00 94.94 150 GLU A N 1
ATOM 1152 C CA . GLU A 1 150 ? -24.608 9.239 8.056 1.00 94.94 150 GLU A CA 1
ATOM 1153 C C . GLU A 1 150 ? -25.104 9.978 9.317 1.00 94.94 150 GLU A C 1
ATOM 1155 O O . GLU A 1 150 ? -25.703 9.395 10.220 1.00 94.94 150 GLU A O 1
ATOM 1160 N N . GLY A 1 151 ? -24.804 11.278 9.420 1.00 95.19 151 GLY A N 1
ATOM 1161 C CA . GLY A 1 151 ? -25.187 12.102 10.574 1.00 95.19 151 GLY A CA 1
ATOM 1162 C C . GLY A 1 151 ? -24.445 11.771 11.876 1.00 95.19 151 GLY A C 1
ATOM 1163 O O . GLY A 1 151 ? -24.792 12.310 12.926 1.00 95.19 151 GLY A O 1
ATOM 1164 N N . LYS A 1 152 ? -23.424 10.905 11.828 1.00 96.50 152 LYS A N 1
ATOM 1165 C CA . LYS A 1 152 ? -22.570 10.549 12.964 1.00 96.50 152 LYS A CA 1
ATOM 1166 C C . LYS A 1 152 ? -21.175 11.142 12.803 1.00 96.50 152 LYS A C 1
ATOM 1168 O O . LYS A 1 152 ? -20.596 11.137 11.716 1.00 96.50 152 LYS A O 1
ATOM 1173 N N . THR A 1 153 ? -20.626 11.595 13.929 1.00 97.19 153 THR A N 1
ATOM 1174 C CA . THR A 1 153 ? -19.254 12.099 14.014 1.00 97.19 153 THR A CA 1
ATOM 1175 C C . THR A 1 153 ? -18.290 10.958 14.297 1.00 97.19 153 THR A C 1
ATOM 1177 O O . THR A 1 153 ? -18.423 10.258 15.300 1.00 97.19 153 THR A O 1
ATOM 1180 N N . TRP A 1 154 ? -17.280 10.831 13.450 1.00 97.50 154 TRP A N 1
ATOM 1181 C CA . TRP A 1 154 ? -16.158 9.914 13.605 1.00 97.50 154 TRP A CA 1
ATOM 1182 C C . TRP A 1 154 ? -14.860 10.705 13.739 1.00 97.50 154 TRP A C 1
ATOM 1184 O O . TRP A 1 154 ? -14.836 11.921 13.536 1.00 97.50 154 TRP A O 1
ATOM 1194 N N . TYR A 1 155 ? -13.769 10.026 14.090 1.00 97.69 155 TYR A N 1
ATOM 1195 C CA . TYR A 1 155 ? -12.473 10.671 14.270 1.00 97.69 155 TYR A CA 1
ATOM 1196 C C . TYR A 1 155 ? -11.383 9.986 13.456 1.00 97.69 155 TYR A C 1
ATOM 1198 O O . TYR A 1 155 ? -11.363 8.764 13.325 1.00 97.69 155 TYR A O 1
ATOM 1206 N N . VAL A 1 156 ? -10.453 10.785 12.939 1.00 97.44 156 VAL A N 1
ATOM 1207 C CA . VAL A 1 156 ? -9.243 10.344 12.235 1.00 97.44 156 VAL A CA 1
ATOM 1208 C C . VAL A 1 156 ? -8.009 11.059 12.796 1.00 97.44 156 VAL A C 1
ATOM 1210 O O . VAL A 1 156 ? -8.129 12.093 13.453 1.00 97.44 156 VAL A O 1
ATOM 1213 N N . CYS A 1 157 ? -6.812 10.496 12.610 1.00 95.62 157 CYS A N 1
ATOM 1214 C CA . CYS A 1 157 ? -5.584 11.012 13.236 1.00 95.62 157 CYS A CA 1
ATOM 1215 C C . CYS A 1 157 ? -4.795 12.017 12.381 1.00 95.62 157 CYS A C 1
ATOM 1217 O O . CYS A 1 157 ? -3.939 12.723 12.908 1.00 95.62 157 CYS A O 1
ATOM 1219 N N . CYS A 1 158 ? -5.029 12.066 11.068 1.00 93.50 158 CYS A N 1
ATOM 1220 C CA . CYS A 1 158 ? -4.319 12.956 10.147 1.00 93.50 158 CYS A CA 1
ATOM 1221 C C . CYS A 1 158 ? -5.107 13.165 8.847 1.00 93.50 158 CYS A C 1
ATOM 1223 O O . CYS A 1 158 ? -6.066 12.442 8.572 1.00 93.50 158 CYS A O 1
ATOM 1225 N 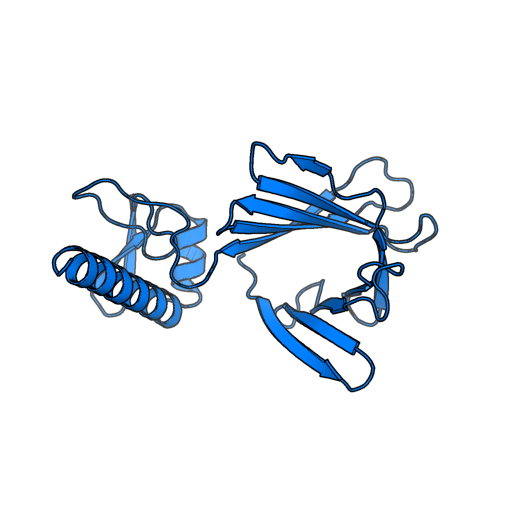N . GLU A 1 159 ? -4.658 14.116 8.026 1.00 93.19 159 GLU A N 1
ATOM 1226 C CA . GLU A 1 159 ? -5.283 14.436 6.737 1.00 93.19 159 GLU A CA 1
ATOM 1227 C C . GLU A 1 159 ? -5.312 13.244 5.774 1.00 93.19 159 GLU A C 1
ATOM 1229 O O . GLU A 1 159 ? -6.307 13.006 5.101 1.00 93.19 159 GLU A O 1
ATOM 1234 N N . GLY A 1 160 ? -4.265 12.413 5.779 1.00 89.25 160 GLY A N 1
ATOM 1235 C CA . GLY A 1 160 ? -4.248 11.187 4.978 1.00 89.25 160 GLY A CA 1
ATOM 1236 C C . GLY A 1 160 ? -5.372 10.218 5.356 1.00 89.25 160 GLY A C 1
ATOM 1237 O O . GLY A 1 160 ? -6.001 9.634 4.480 1.00 89.25 160 GLY A O 1
ATOM 1238 N N . CYS A 1 161 ? -5.674 10.084 6.651 1.00 93.31 161 CYS A N 1
ATOM 1239 C CA . CYS A 1 161 ? -6.795 9.261 7.109 1.00 93.31 161 CYS A CA 1
ATOM 1240 C C . CYS A 1 161 ? -8.151 9.903 6.792 1.00 93.31 161 CYS A C 1
ATOM 1242 O O . CYS A 1 161 ? -9.109 9.172 6.562 1.00 93.31 161 CYS A O 1
ATOM 1244 N N . ARG A 1 162 ? -8.239 11.240 6.753 1.00 95.19 162 ARG A N 1
ATOM 1245 C CA . ARG A 1 162 ? -9.448 11.945 6.308 1.00 95.19 162 ARG A CA 1
ATOM 1246 C C . ARG A 1 162 ? -9.753 11.620 4.850 1.00 95.19 162 ARG A C 1
ATOM 1248 O O . ARG A 1 162 ? -10.842 11.143 4.570 1.00 95.19 162 ARG A O 1
ATOM 1255 N N . GLN A 1 163 ? -8.768 11.769 3.966 1.00 91.94 163 GLN A N 1
ATOM 1256 C CA . GLN A 1 163 ? -8.940 11.468 2.545 1.00 91.94 163 GLN A CA 1
ATOM 1257 C C . GLN A 1 163 ? -9.352 10.008 2.318 1.00 91.94 163 GLN A C 1
ATOM 1259 O O . GLN A 1 163 ? -10.274 9.737 1.563 1.00 91.94 163 GLN A O 1
ATOM 1264 N N . VAL A 1 164 ? -8.695 9.058 2.997 1.00 89.00 164 VAL A N 1
ATOM 1265 C CA . VAL A 1 164 ? -9.049 7.631 2.893 1.00 89.00 164 VAL A CA 1
ATOM 1266 C C . VAL A 1 164 ? -10.477 7.367 3.382 1.00 89.00 164 VAL A C 1
ATOM 1268 O O . VAL A 1 164 ? -11.186 6.568 2.780 1.00 89.00 164 VAL A O 1
ATOM 1271 N N . PHE A 1 165 ? -10.904 8.035 4.456 1.00 94.56 165 PHE A N 1
ATOM 1272 C CA . PHE A 1 165 ? -12.273 7.934 4.954 1.00 94.56 165 PHE A CA 1
ATOM 1273 C C . PHE A 1 165 ? -13.290 8.539 3.983 1.00 94.56 165 PHE A C 1
ATOM 1275 O O . PHE A 1 165 ? -14.353 7.969 3.799 1.00 94.56 165 PHE A O 1
ATOM 1282 N N . GLU A 1 166 ? -12.987 9.678 3.365 1.00 93.81 166 GLU A N 1
ATOM 1283 C CA . GLU A 1 166 ? -13.876 10.330 2.396 1.00 93.81 166 GLU A CA 1
ATOM 1284 C C . GLU A 1 166 ? -14.015 9.524 1.096 1.00 93.81 166 GLU A C 1
ATOM 1286 O O . GLU A 1 166 ? -15.097 9.498 0.512 1.00 93.81 166 GLU A O 1
ATOM 1291 N N . ASP A 1 167 ? -12.954 8.826 0.679 1.00 91.81 167 ASP A N 1
ATOM 1292 C CA . ASP A 1 167 ? -12.945 7.962 -0.506 1.00 91.81 167 ASP A CA 1
ATOM 1293 C C . ASP A 1 167 ? -13.856 6.722 -0.355 1.00 91.81 167 ASP A C 1
ATOM 1295 O O . ASP A 1 167 ? -14.507 6.324 -1.321 1.00 91.81 167 ASP A O 1
ATOM 1299 N N . ASP A 1 168 ? -13.880 6.087 0.824 1.00 92.19 168 ASP A N 1
ATOM 1300 C CA . ASP A 1 168 ? -14.708 4.901 1.115 1.00 92.19 168 ASP A CA 1
ATOM 1301 C C . ASP A 1 168 ? -15.137 4.846 2.599 1.00 92.19 168 ASP A C 1
ATOM 1303 O O . ASP A 1 168 ? -14.627 4.041 3.389 1.00 92.19 168 ASP A O 1
ATOM 1307 N N . PRO A 1 169 ? -16.086 5.701 3.021 1.00 95.19 169 PRO A N 1
ATOM 1308 C CA . PRO A 1 169 ? -16.469 5.792 4.428 1.00 95.19 169 PRO A CA 1
ATOM 1309 C C . PRO A 1 169 ? -17.154 4.514 4.917 1.00 95.19 169 PRO A C 1
ATOM 1311 O O . PRO A 1 169 ? -16.883 4.050 6.024 1.00 95.19 169 PRO A O 1
ATOM 1314 N N . ALA A 1 170 ? -18.007 3.906 4.089 1.00 94.25 170 ALA A N 1
ATOM 1315 C CA . ALA A 1 170 ? -18.736 2.692 4.443 1.00 94.25 170 ALA A CA 1
ATOM 1316 C C . ALA A 1 170 ? -17.789 1.496 4.637 1.00 94.25 170 ALA A C 1
ATOM 1318 O O . ALA A 1 170 ? -17.912 0.774 5.630 1.00 94.25 170 ALA A O 1
ATOM 1319 N N . GLY A 1 171 ? -16.813 1.305 3.740 1.00 90.06 171 GLY A N 1
ATOM 1320 C CA . GLY A 1 171 ? -15.807 0.252 3.874 1.00 90.06 171 GLY A CA 1
ATOM 1321 C C . GLY A 1 171 ? -14.922 0.443 5.106 1.00 90.06 171 GLY A C 1
ATOM 1322 O O . GLY A 1 171 ? -14.713 -0.503 5.871 1.00 90.06 171 GLY A O 1
ATOM 1323 N N . ILE A 1 172 ? -14.473 1.676 5.367 1.00 92.88 172 ILE A N 1
ATOM 1324 C CA . ILE A 1 172 ? -13.680 1.991 6.563 1.00 92.88 172 ILE A CA 1
ATOM 1325 C C . ILE A 1 172 ? -14.469 1.722 7.847 1.00 92.88 172 ILE A C 1
ATOM 1327 O O . ILE A 1 172 ? -13.946 1.088 8.765 1.00 92.88 172 ILE A O 1
ATOM 1331 N N . LEU A 1 173 ? -15.731 2.148 7.921 1.00 94.56 173 LEU A N 1
ATOM 1332 C CA . LEU A 1 173 ? -16.560 1.935 9.109 1.00 94.56 173 LEU A CA 1
ATOM 1333 C C . LEU A 1 173 ? -16.905 0.463 9.332 1.00 94.56 173 LEU A C 1
ATOM 1335 O O . LEU A 1 173 ? -16.924 0.019 10.481 1.00 94.56 173 LEU A O 1
ATOM 1339 N N . LYS A 1 174 ? -17.103 -0.311 8.262 1.00 91.56 174 LYS A N 1
ATOM 1340 C CA . LYS A 1 174 ? -17.274 -1.766 8.351 1.00 91.56 174 LYS A CA 1
ATOM 1341 C C . LYS A 1 174 ? -16.041 -2.433 8.965 1.00 91.56 174 LYS A C 1
ATOM 1343 O O . LYS A 1 174 ? -16.175 -3.231 9.891 1.00 91.56 174 LYS A O 1
ATOM 1348 N N . ASN A 1 175 ? -14.844 -2.077 8.495 1.00 86.62 175 ASN A N 1
ATOM 1349 C CA . ASN A 1 175 ? -13.592 -2.606 9.042 1.00 86.62 175 ASN A CA 1
ATOM 1350 C C . ASN A 1 175 ? -13.394 -2.183 10.503 1.00 86.62 175 ASN A C 1
ATOM 1352 O O . ASN A 1 175 ? -13.002 -2.993 11.343 1.00 86.62 175 ASN A O 1
ATOM 1356 N N . TYR A 1 176 ? -13.716 -0.929 10.826 1.00 90.75 176 TYR A N 1
ATOM 1357 C CA . TYR A 1 176 ? -13.644 -0.415 12.189 1.00 90.75 176 TYR A CA 1
ATOM 1358 C C . TYR A 1 176 ? -14.551 -1.196 13.151 1.00 90.75 176 TYR A C 1
ATOM 1360 O O . TYR A 1 176 ? -14.098 -1.609 14.220 1.00 90.75 176 TYR A O 1
ATOM 1368 N N . GLN A 1 177 ? -15.804 -1.452 12.762 1.00 90.31 177 GLN A N 1
ATOM 1369 C CA . GLN A 1 177 ? -16.757 -2.239 13.552 1.00 90.31 177 GLN A CA 1
ATOM 1370 C C . GLN A 1 177 ? -16.286 -3.682 13.747 1.00 90.31 177 GLN A C 1
ATOM 1372 O O . GLN A 1 177 ? -16.240 -4.155 14.882 1.00 90.31 177 GLN A O 1
ATOM 1377 N N . ALA A 1 178 ? -15.845 -4.348 12.676 1.00 87.31 178 ALA A N 1
ATOM 1378 C CA . ALA A 1 178 ? -15.298 -5.700 12.763 1.00 87.31 178 ALA A CA 1
ATOM 1379 C C . ALA A 1 178 ? -14.111 -5.775 13.743 1.00 87.31 178 ALA A C 1
ATOM 1381 O O . ALA A 1 178 ? -14.008 -6.715 14.535 1.00 87.31 178 ALA A O 1
ATOM 1382 N N . GLY A 1 179 ? -13.246 -4.755 13.747 1.00 83.12 179 GLY A N 1
ATOM 1383 C CA . GLY A 1 179 ? -12.137 -4.646 14.692 1.00 83.12 179 GLY A CA 1
ATOM 1384 C C . GLY A 1 179 ? -12.576 -4.463 16.151 1.00 83.12 179 GLY A C 1
ATOM 1385 O O . GLY A 1 179 ? -11.906 -4.964 17.051 1.00 83.12 179 GLY A O 1
ATOM 1386 N N . LEU A 1 180 ? -13.688 -3.767 16.415 1.00 85.25 180 LEU A N 1
ATOM 1387 C CA . LEU A 1 180 ? -14.255 -3.657 17.768 1.00 85.25 180 LEU A CA 1
ATOM 1388 C C . LEU A 1 180 ? -14.839 -4.994 18.245 1.00 85.25 180 LEU A C 1
ATOM 1390 O O . LEU A 1 180 ? -14.585 -5.401 19.375 1.00 85.25 180 LEU A O 1
ATOM 1394 N N . GLU A 1 181 ? -15.557 -5.712 17.380 1.00 86.94 181 GLU A N 1
ATOM 1395 C CA . GLU A 1 181 ? -16.128 -7.027 17.707 1.00 86.94 181 GLU A CA 1
ATOM 1396 C C . GLU A 1 181 ? -15.049 -8.080 17.993 1.00 86.94 181 GLU A C 1
ATOM 1398 O O . GLU A 1 181 ? -15.220 -8.957 18.840 1.00 86.94 181 GLU A O 1
ATOM 1403 N N . GLN A 1 182 ? -13.929 -8.040 17.267 1.00 82.56 182 GLN A N 1
ATOM 1404 C CA . GLN A 1 182 ? -12.789 -8.917 17.540 1.00 82.56 182 GLN A CA 1
ATOM 1405 C C . GLN A 1 182 ? -12.119 -8.590 18.880 1.00 82.56 182 GLN A C 1
ATOM 1407 O O . GLN A 1 182 ? -11.822 -9.513 19.634 1.00 82.56 182 GLN A O 1
ATOM 1412 N N . GLU A 1 183 ? -11.918 -7.306 19.195 1.00 80.25 183 GLU A N 1
ATOM 1413 C CA . GLU A 1 183 ? -11.379 -6.864 20.490 1.00 80.25 183 GLU A CA 1
ATOM 1414 C C . GLU A 1 183 ? -12.276 -7.342 21.639 1.00 80.25 183 GLU A C 1
ATOM 1416 O O . GLU A 1 183 ? -11.790 -7.961 22.582 1.00 80.25 183 GLU A O 1
ATOM 1421 N N . GLN A 1 184 ? -13.591 -7.164 21.511 1.00 83.19 184 GLN A N 1
ATOM 1422 C CA . GLN A 1 184 ? -14.552 -7.613 22.514 1.00 83.19 184 GLN A CA 1
ATOM 1423 C C . GLN A 1 184 ? -14.541 -9.139 22.697 1.00 83.19 184 GLN A C 1
ATOM 1425 O O . GLN A 1 184 ? -14.476 -9.618 23.825 1.00 83.19 184 GLN A O 1
ATOM 1430 N N . ARG A 1 185 ? -14.509 -9.914 21.604 1.00 84.81 185 ARG A N 1
ATOM 1431 C CA . ARG A 1 185 ? -14.395 -11.383 21.678 1.00 84.81 185 ARG A CA 1
ATOM 1432 C C . ARG A 1 185 ? -13.092 -11.854 22.323 1.00 84.81 185 ARG A C 1
ATOM 1434 O O . ARG A 1 185 ? -13.103 -12.875 23.005 1.00 84.81 185 ARG A O 1
ATOM 1441 N N . ARG A 1 186 ? -11.974 -11.153 22.092 1.00 81.31 186 ARG A N 1
ATOM 1442 C CA . ARG A 1 186 ? -10.685 -11.461 22.737 1.00 81.31 186 ARG A CA 1
ATOM 1443 C C . ARG A 1 186 ? -10.785 -11.251 24.249 1.00 81.31 186 ARG A C 1
ATOM 1445 O O . ARG A 1 186 ? -10.469 -12.177 24.985 1.00 81.31 186 ARG A O 1
ATOM 1452 N N . VAL A 1 187 ? -11.321 -10.109 24.686 1.00 80.69 187 VAL A N 1
ATOM 1453 C C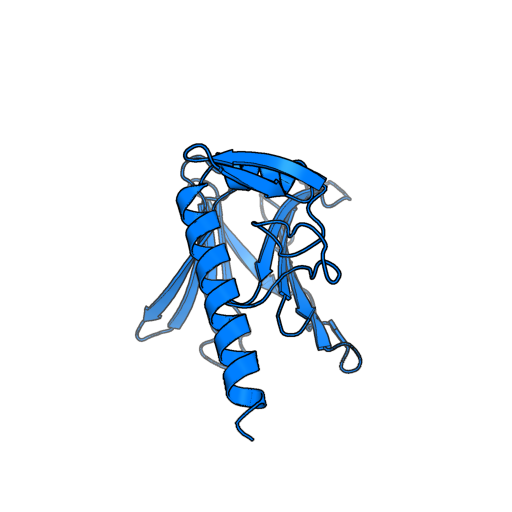A . VAL A 1 187 ? -11.528 -9.797 26.112 1.00 80.69 187 VAL A CA 1
ATOM 1454 C C . VAL A 1 187 ? -12.454 -10.820 26.781 1.00 80.69 187 VAL A C 1
ATOM 1456 O O . VAL A 1 187 ? -12.094 -11.405 27.795 1.00 80.69 187 VAL A O 1
ATOM 1459 N N . GLU A 1 188 ? -13.609 -11.121 26.180 1.00 79.94 188 GLU A N 1
ATOM 1460 C CA . GLU A 1 188 ? -14.566 -12.107 26.716 1.00 79.94 188 GLU A CA 1
ATOM 1461 C C . GLU A 1 188 ? -14.009 -13.544 26.750 1.00 79.94 188 GLU A C 1
ATOM 1463 O O . GLU A 1 188 ? -14.458 -14.374 27.544 1.00 79.94 188 GLU A O 1
ATOM 1468 N N . GLY A 1 189 ? -13.064 -13.867 25.863 1.00 73.31 189 GLY A N 1
ATOM 1469 C CA . GLY A 1 189 ? -12.397 -15.167 25.800 1.00 73.31 189 GLY A CA 1
ATOM 1470 C C . GLY A 1 189 ? -11.216 -15.312 26.763 1.00 73.31 189 GLY A C 1
ATOM 1471 O O . GLY A 1 189 ? -10.924 -16.434 27.178 1.00 73.31 189 GLY A O 1
ATOM 1472 N N . GLU A 1 190 ? -10.548 -14.211 27.113 1.00 69.75 190 GLU A N 1
ATOM 1473 C CA . GLU A 1 190 ? -9.515 -14.161 28.156 1.00 69.75 190 GLU A CA 1
ATOM 1474 C C . GLU A 1 190 ? -10.133 -14.239 29.556 1.00 69.75 190 GLU A C 1
ATOM 1476 O O . GLU A 1 190 ? -9.649 -15.017 30.368 1.00 69.75 190 GLU A O 1
ATOM 1481 N N . ASP A 1 191 ? -11.262 -13.563 29.798 1.00 58.16 191 ASP A N 1
ATOM 1482 C CA . ASP A 1 191 ? -11.992 -13.603 31.083 1.00 58.16 191 ASP A CA 1
ATOM 1483 C C . ASP A 1 191 ? -12.604 -14.981 31.419 1.00 58.16 191 ASP A C 1
ATOM 1485 O O . ASP A 1 191 ? -13.040 -15.226 32.543 1.00 58.16 191 ASP A O 1
ATOM 1489 N N . ARG A 1 192 ? -12.680 -15.896 30.443 1.00 54.44 192 ARG A N 1
ATOM 1490 C CA . ARG A 1 192 ? -13.201 -17.266 30.618 1.00 54.44 192 ARG A CA 1
ATOM 1491 C C . ARG A 1 192 ? -12.120 -18.321 30.885 1.00 54.44 192 ARG A C 1
ATOM 1493 O O . ARG A 1 192 ? -12.473 -19.499 30.979 1.00 54.44 192 ARG A O 1
ATOM 1500 N N . ARG A 1 193 ? -10.842 -17.943 30.945 1.00 48.22 193 ARG A N 1
ATOM 1501 C CA . ARG A 1 193 ? -9.720 -18.843 31.270 1.00 48.22 193 ARG A CA 1
ATOM 1502 C C . ARG A 1 193 ? -9.233 -18.621 32.691 1.00 48.22 193 ARG A C 1
ATOM 1504 O O . ARG A 1 193 ? -8.805 -19.632 33.287 1.00 48.22 193 ARG A O 1
#

Sequence (193 aa):
NAEAVTGTWQFRDSDAALVLKFRPGSRLQQIRITAAAMPSEGLRLALQEGEQELSLVAVQPAHADAATERAEWIFETADDAVKSRRLTVRRLSDIRWTMLLEERAAGGADWRRMFEVGMTRDGERLAVAGVGEKKCVVTGGRGTIAVQHEGKTWYVCCEGCRQVFEDDPAGILKNYQAGLEQEQRRVEGEDRR

Radius of gyration: 19.73 Å; chains: 1; bounding box: 48×41×54 Å

pLDDT: mean 85.82, std 10.18, range [47.25, 97.69]

Secondary structure (DSSP, 8-state):
----EEEEEEE-SS-EEEEEEEPTT-S--EEEEE--SSGGG--EEEEEETTEEEEEEE-S--EEETTTTEEEEEEE--TT-SSEEEEEEEE-SSSEEEEEEEEE-TT--SPEEEEEEEEEPTT--S--PPTTPPBPTTTSSB--EEEEETTEEEEESSHHHHHHHHH-HHHHHHHHHHHHHHHHHHHHHHTT-

Foldseek 3Di:
DDKDWDWDWDDDPQWIWIKIAIDPPDQWGIWIWIDDSDPVPDIWIWTDGPPDIFTWDWPDPWPQDPVQRKIKTWIWGDPPDCWTKIWIWMDRDPFKIKIWIWTAHVVGDDTHTPDMDMGGHQLDAQADDDPPAAAALQHNYHFDDWDDDPNDIHGHNDPVSVVVCVVPVPVSNVSSVVSVVVVVVVVVVVVVD